Protein 1QWZ (pdb70)

B-factor: mean 20.34, std 10.84, range [6.03, 60.24]

Structure (mmCIF, N/CA/C/O backbone):
data_1QWZ
#
_entry.id   1QWZ
#
_cell.length_a   73.482
_cell.length_b   61.566
_cell.length_c   45.727
_cell.angle_alpha   90.00
_cell.angle_beta   91.58
_cell.angle_gamma   90.00
#
_symmetry.space_group_name_H-M   'C 1 2 1'
#
loop_
_entity.id
_entity.type
_entity.pdbx_description
1 polymer 'NPQTN specific sortase B'
2 non-polymer 'NICKEL (II) ION'
3 non-polymer 'SULFATE ION'
4 non-polymer '2-(TRIMETHYLAMMONIUM)ETHYL THIOL'
5 water water
#
loop_
_atom_site.group_PDB
_atom_site.id
_atom_site.type_symbol
_atom_site.label_atom_id
_atom_site.label_alt_id
_atom_site.label_comp_id
_atom_site.label_asym_id
_atom_site.label_entity_id
_atom_site.label_seq_id
_atom_site.pdbx_PDB_ins_code
_atom_site.Cartn_x
_atom_site.Cartn_y
_atom_site.Cartn_z
_atom_site.occupancy
_atom_site.B_iso_or_equiv
_atom_site.auth_seq_id
_atom_site.auth_comp_id
_atom_site.auth_asym_id
_atom_site.auth_atom_id
_atom_site.pdbx_PDB_model_num
ATOM 1 N N . GLY A 1 1 ? 31.972 17.235 28.925 1.00 32.97 10 GLY A N 1
ATOM 2 C CA . GLY A 1 1 ? 30.635 17.805 28.598 1.00 30.36 10 GLY A CA 1
ATOM 3 C C . GLY A 1 1 ? 29.493 17.008 29.200 1.00 29.11 10 GLY A C 1
ATOM 4 O O . GLY A 1 1 ? 29.314 16.993 30.417 1.00 30.17 10 GLY A O 1
ATOM 5 N N . HIS A 1 2 ? 28.724 16.338 28.347 1.00 27.01 11 HIS A N 1
ATOM 6 C CA . HIS A 1 2 ? 27.584 15.541 28.790 1.00 25.04 11 HIS A CA 1
ATOM 7 C C . HIS A 1 2 ? 27.666 14.137 28.183 1.00 24.95 11 HIS A C 1
ATOM 8 O O . HIS A 1 2 ? 27.048 13.857 27.156 1.00 25.25 11 HIS A O 1
ATOM 15 N N . HIS A 1 3 ? 28.423 13.256 28.830 1.00 24.84 12 HIS A N 1
ATOM 16 C CA . HIS A 1 3 ? 28.603 11.897 28.329 1.00 24.58 12 HIS A CA 1
ATOM 17 C C . HIS A 1 3 ? 28.031 10.830 29.254 1.00 23.02 12 HIS A C 1
ATOM 18 O O . HIS A 1 3 ? 28.272 10.838 30.461 1.00 22.73 12 HIS A O 1
ATOM 25 N N . HIS A 1 4 ? 27.288 9.896 28.670 1.00 20.69 13 HIS A N 1
ATOM 26 C CA . HIS A 1 4 ? 26.667 8.821 29.428 1.00 20.30 13 HIS A CA 1
ATOM 27 C C . HIS A 1 4 ? 27.608 7.635 29.576 1.00 19.61 13 HIS A C 1
ATOM 28 O O . HIS A 1 4 ? 27.448 6.816 30.480 1.00 20.80 13 HIS A O 1
ATOM 35 N N . HIS A 1 5 ? 28.591 7.545 28.687 1.00 18.75 14 HIS A N 1
ATOM 36 C CA . HIS A 1 5 ? 29.530 6.431 28.720 1.00 19.53 14 HIS A CA 1
ATOM 37 C C . HIS A 1 5 ? 30.982 6.886 28.673 1.00 18.42 14 HIS A C 1
ATOM 38 O O . HIS A 1 5 ? 31.276 8.030 28.339 1.00 18.03 14 HIS A O 1
ATOM 45 N N . HIS A 1 6 ? 31.886 5.974 29.014 1.00 19.64 15 HIS A N 1
ATOM 46 C CA . HIS A 1 6 ? 33.317 6.267 29.010 1.00 19.46 15 HIS A CA 1
ATOM 47 C C . HIS A 1 6 ? 33.728 6.706 27.603 1.00 18.80 15 HIS A C 1
ATOM 48 O O . HIS A 1 6 ? 34.370 7.741 27.425 1.00 19.42 15 HIS A O 1
ATOM 55 N N . HIS A 1 7 ? 33.338 5.912 26.610 1.00 18.34 16 HIS A N 1
ATOM 56 C CA . HIS A 1 7 ? 33.644 6.189 25.208 1.00 18.26 16 HIS A CA 1
ATOM 57 C C . HIS A 1 7 ? 32.338 6.417 24.457 1.00 17.22 16 HIS A C 1
ATOM 58 O O . HIS A 1 7 ? 31.282 5.972 24.902 1.00 17.67 16 HIS A O 1
ATOM 65 N N . HIS A 1 8 ? 32.394 7.105 23.320 1.00 16.33 17 HIS A N 1
ATOM 66 C CA . HIS A 1 8 ? 31.168 7.322 22.561 1.00 15.12 17 HIS A CA 1
ATOM 67 C C . HIS A 1 8 ? 30.808 6.034 21.829 1.00 15.79 17 HIS A C 1
ATOM 68 O O . HIS A 1 8 ? 31.683 5.336 21.312 1.00 15.56 17 HIS A O 1
ATOM 75 N N . HIS A 1 9 ? 29.520 5.704 21.808 1.00 14.54 18 HIS A N 1
ATOM 76 C CA . HIS A 1 9 ? 29.079 4.481 21.149 1.00 14.17 18 HIS A CA 1
ATOM 77 C C . HIS A 1 9 ? 28.171 4.761 19.961 1.00 12.89 18 HIS A C 1
ATOM 78 O O . HIS A 1 9 ? 27.097 5.337 20.120 1.00 12.61 18 HIS A O 1
ATOM 85 N N . HIS A 1 10 ? 28.603 4.356 18.771 1.00 13.27 19 HIS A N 1
ATOM 86 C CA . HIS A 1 10 ? 27.784 4.540 17.575 1.00 12.78 19 HIS A CA 1
ATOM 87 C C . HIS A 1 10 ? 26.638 3.536 17.621 1.00 14.04 19 HIS A C 1
ATOM 88 O O . HIS A 1 10 ? 26.818 2.417 18.102 1.00 13.06 19 HIS A O 1
ATOM 95 N N . HIS A 1 11 ? 25.467 3.940 17.130 1.00 15.03 20 HIS A N 1
ATOM 96 C CA . HIS A 1 11 ? 24.283 3.079 17.131 1.00 17.26 20 HIS A CA 1
ATOM 97 C C . HIS A 1 11 ? 23.940 2.462 15.783 1.00 19.69 20 HIS A C 1
ATOM 98 O O . HIS A 1 11 ? 23.247 1.444 15.723 1.00 20.36 20 HIS A O 1
ATOM 105 N N . SER A 1 12 ? 24.405 3.081 14.704 1.00 20.13 21 SER A N 1
ATOM 106 C CA . SER A 1 12 ? 24.131 2.572 13.363 1.00 21.94 21 SER A CA 1
ATOM 107 C C . SER A 1 12 ? 25.225 1.600 12.934 1.00 21.68 21 SER A C 1
ATOM 108 O O . SER A 1 12 ? 26.408 1.927 12.989 1.00 20.13 21 SER A O 1
ATOM 111 N N . SER A 1 13 ? 24.825 0.406 12.501 1.00 22.18 22 SER A N 1
ATOM 112 C CA . SER A 1 13 ? 25.785 -0.611 12.080 1.00 22.14 22 SER A CA 1
ATOM 113 C C . SER A 1 13 ? 26.813 -0.050 11.108 1.00 21.75 22 SER A C 1
ATOM 114 O O . SER A 1 13 ? 27.987 -0.418 11.154 1.00 22.35 22 SER A O 1
ATOM 117 N N . GLY A 1 14 ? 26.369 0.848 10.235 1.00 20.58 23 GLY A N 1
ATOM 118 C CA . GLY A 1 14 ? 27.270 1.431 9.257 1.00 20.86 23 GLY A CA 1
ATOM 119 C C . GLY A 1 14 ? 28.400 2.253 9.848 1.00 21.48 23 GLY A C 1
ATOM 120 O O . GLY A 1 14 ? 29.418 2.485 9.193 1.00 19.87 23 GLY A O 1
ATOM 121 N N . HIS A 1 15 ? 28.236 2.689 11.092 1.00 20.64 24 HIS A N 1
ATOM 122 C CA . HIS A 1 15 ? 29.257 3.504 11.727 1.00 21.41 24 HIS A CA 1
ATOM 123 C C . HIS A 1 15 ? 29.926 2.834 12.912 1.00 22.24 24 HIS A C 1
ATOM 124 O O . HIS A 1 15 ? 30.809 3.410 13.542 1.00 23.24 24 HIS A O 1
ATOM 131 N N . ILE A 1 16 ? 29.503 1.611 13.211 1.00 24.85 25 ILE A N 1
ATOM 132 C CA . ILE A 1 16 ? 30.105 0.855 14.298 1.00 27.38 25 ILE A CA 1
ATOM 133 C C . ILE A 1 16 ? 31.363 0.210 13.725 1.00 31.56 25 ILE A C 1
ATOM 134 O O . ILE A 1 16 ? 31.300 -0.505 12.724 1.00 32.32 25 ILE A O 1
ATOM 139 N N . SER A 1 17 ? 32.504 0.477 14.352 1.00 34.28 26 SER A N 1
ATOM 140 C CA . SER A 1 17 ? 33.771 -0.074 13.892 1.00 37.79 26 SER A CA 1
ATOM 141 C C . SER A 1 17 ? 34.487 -0.837 14.999 1.00 39.32 26 SER A C 1
ATOM 142 O O . SER A 1 17 ? 34.076 -0.802 16.159 1.00 39.33 26 SER A O 1
ATOM 145 N N . GLY A 1 18 ? 35.560 -1.530 14.631 1.00 41.38 27 GLY A N 1
ATOM 146 C CA . GLY A 1 18 ? 36.322 -2.289 15.605 1.00 43.29 27 GLY A CA 1
ATOM 147 C C . GLY A 1 18 ? 35.883 -3.736 15.710 1.00 44.32 27 GLY A C 1
ATOM 148 O O . GLY A 1 18 ? 35.161 -4.241 14.850 1.00 44.26 27 GLY A O 1
ATOM 149 N N . ASP A 1 19 ? 36.326 -4.405 16.769 1.00 45.48 28 ASP A N 1
ATOM 150 C CA . ASP A 1 19 ? 35.981 -5.801 16.994 1.00 46.47 28 ASP A CA 1
ATOM 151 C C . ASP A 1 19 ? 34.603 -5.916 17.634 1.00 45.99 28 ASP A C 1
ATOM 152 O O . ASP A 1 19 ? 34.043 -4.925 18.103 1.00 46.31 28 ASP A O 1
ATOM 157 N N . ALA A 1 20 ? 34.066 -7.131 17.648 1.00 45.49 29 ALA A N 1
ATOM 158 C CA . ALA A 1 20 ? 32.757 -7.398 18.230 1.00 44.51 29 ALA A CA 1
ATOM 159 C C . ALA A 1 20 ? 31.703 -6.428 17.717 1.00 44.22 29 ALA A C 1
ATOM 160 O O . ALA A 1 20 ? 31.126 -5.660 18.487 1.00 43.33 29 ALA A O 1
ATOM 162 N N . MET A 1 21 ? 31.455 -6.464 16.411 1.00 43.82 30 MET A N 1
ATOM 163 C CA . MET A 1 21 ? 30.461 -5.591 15.801 1.00 43.59 30 MET A CA 1
ATOM 164 C C . MET A 1 21 ? 29.079 -5.936 16.350 1.00 41.36 30 MET A C 1
ATOM 165 O O . MET A 1 21 ? 28.320 -5.052 16.748 1.00 39.58 30 MET A O 1
ATOM 170 N N . GLU A 1 22 ? 28.765 -7.228 16.373 1.00 38.60 31 GLU A N 1
ATOM 171 C CA . GLU A 1 22 ? 27.475 -7.699 16.868 1.00 37.00 31 GLU A CA 1
ATOM 172 C C . GLU A 1 22 ? 27.198 -7.287 18.306 1.00 33.80 31 GLU A C 1
ATOM 173 O O . GLU A 1 22 ? 26.120 -6.778 18.614 1.00 32.31 31 GLU A O 1
ATOM 179 N N . ASP A 1 23 ? 28.164 -7.520 19.188 1.00 31.24 32 ASP A N 1
ATOM 180 C CA . ASP A 1 23 ? 27.998 -7.158 20.588 1.00 29.72 32 ASP A CA 1
ATOM 181 C C . ASP A 1 23 ? 27.726 -5.670 20.711 1.00 26.90 32 ASP A C 1
ATOM 182 O O . ASP A 1 23 ? 26.885 -5.251 21.504 1.00 25.84 32 ASP A O 1
ATOM 187 N N . LYS A 1 24 ? 28.436 -4.874 19.918 1.00 23.66 33 LYS A N 1
ATOM 188 C CA . LYS A 1 24 ? 28.251 -3.429 19.941 1.00 21.53 33 LYS A CA 1
ATOM 189 C C . LYS A 1 24 ? 26.873 -3.043 19.414 1.00 19.20 33 LYS A C 1
ATOM 190 O O . LYS A 1 24 ? 26.274 -2.078 19.887 1.00 17.19 33 LYS A O 1
ATOM 196 N N . GLN A 1 25 ? 26.367 -3.792 18.438 1.00 17.47 34 GLN A N 1
ATOM 197 C CA . GLN A 1 25 ? 25.041 -3.506 17.897 1.00 17.07 34 GLN A CA 1
ATOM 198 C C . GLN A 1 25 ? 23.986 -3.841 18.949 1.00 16.24 34 GLN A C 1
ATOM 199 O O . GLN A 1 25 ? 23.015 -3.102 19.133 1.00 16.50 34 GLN A O 1
ATOM 205 N N . GLU A 1 26 ? 24.180 -4.962 19.637 1.00 13.29 35 GLU A N 1
ATOM 206 C CA . GLU A 1 26 ? 23.257 -5.377 20.685 1.00 12.19 35 GLU A CA 1
ATOM 207 C C . GLU A 1 26 ? 23.261 -4.308 21.767 1.00 11.94 35 GLU A C 1
ATOM 208 O O . GLU A 1 26 ? 22.212 -3.913 22.270 1.00 13.16 35 GLU A O 1
ATOM 214 N N . ARG A 1 27 ? 24.452 -3.844 22.123 1.00 12.94 36 ARG A N 1
ATOM 215 C CA . ARG A 1 27 ? 24.579 -2.815 23.144 1.00 13.86 36 ARG A CA 1
ATOM 216 C C . ARG A 1 27 ? 23.871 -1.544 22.689 1.00 13.86 36 ARG A C 1
ATOM 217 O O . ARG A 1 27 ? 23.180 -0.894 23.474 1.00 12.96 36 ARG A O 1
ATOM 225 N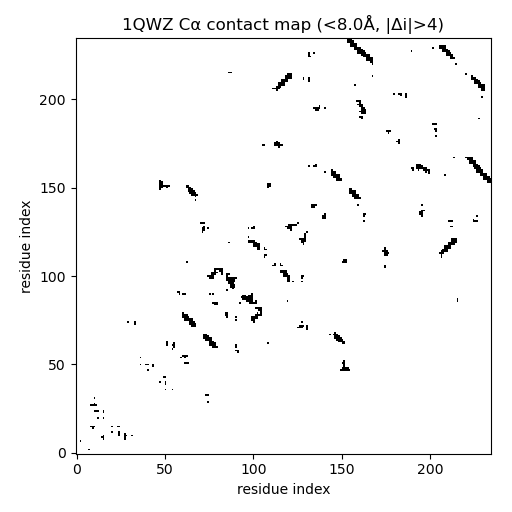 N . ALA A 1 28 ? 24.047 -1.197 21.416 1.00 12.98 37 ALA A N 1
ATOM 226 C CA . ALA A 1 28 ? 23.419 -0.001 20.860 1.00 13.29 37 ALA A CA 1
ATOM 227 C C . ALA A 1 28 ? 21.902 -0.076 20.994 1.00 13.23 37 ALA A C 1
ATOM 228 O O . ALA A 1 28 ? 21.264 0.895 21.387 1.00 13.48 37 ALA A O 1
ATOM 230 N N . ASN A 1 29 ? 21.325 -1.233 20.675 1.00 11.74 38 ASN A N 1
ATOM 231 C CA . ASN A 1 29 ? 19.879 -1.385 20.772 1.00 12.96 38 ASN A CA 1
ATOM 232 C C . ASN A 1 29 ? 19.372 -1.167 22.193 1.00 11.75 38 ASN A C 1
ATOM 233 O O . ASN A 1 29 ? 18.302 -0.590 22.388 1.00 9.08 38 ASN A O 1
ATOM 238 N N . TYR A 1 30 ? 20.134 -1.614 23.189 1.00 10.35 39 TYR A N 1
ATOM 239 C CA . TYR A 1 30 ? 19.723 -1.409 24.575 1.00 10.70 39 TYR A CA 1
ATOM 240 C C . TYR A 1 30 ? 19.863 0.061 24.947 1.00 10.57 39 TYR A C 1
ATOM 241 O O . TYR A 1 30 ? 19.015 0.611 25.651 1.00 10.37 39 TYR A O 1
ATOM 250 N N . GLU A 1 31 ? 20.920 0.706 24.462 1.00 10.68 40 GLU A N 1
ATOM 251 C CA . GLU A 1 31 ? 21.115 2.124 24.756 1.00 12.60 40 GLU A CA 1
ATOM 252 C C . GLU A 1 31 ? 19.965 2.932 24.163 1.00 14.12 40 GLU A C 1
ATOM 253 O O . GLU A 1 31 ? 19.458 3.861 24.798 1.00 14.42 40 GLU A O 1
ATOM 259 N N . LYS A 1 32 ? 19.545 2.569 22.951 1.00 13.82 41 LYS A N 1
ATOM 260 C CA . LYS A 1 32 ? 18.435 3.252 22.284 1.00 14.21 41 LYS A CA 1
ATOM 261 C C . LYS A 1 32 ? 17.143 3.081 23.078 1.00 14.07 41 LYS A C 1
ATOM 262 O O . LYS A 1 32 ? 16.398 4.042 23.288 1.00 13.36 41 LYS A O 1
ATOM 268 N N . LEU A 1 33 ? 16.881 1.852 23.519 1.00 12.96 42 LEU A N 1
ATOM 269 C CA . LEU A 1 33 ? 15.676 1.569 24.286 1.00 12.24 42 LEU A CA 1
ATOM 270 C C . LEU A 1 33 ? 15.718 2.257 25.654 1.00 13.14 42 LEU A C 1
ATOM 271 O O . LEU A 1 33 ? 14.703 2.771 26.123 1.00 13.34 42 LEU A O 1
ATOM 276 N N . GLN A 1 34 ? 16.885 2.265 26.293 1.00 13.25 43 GLN A N 1
ATOM 277 C CA . GLN A 1 34 ? 17.023 2.905 27.601 1.00 14.52 43 GLN A CA 1
ATOM 278 C C . GLN A 1 34 ? 16.680 4.387 27.474 1.00 14.69 43 GLN A C 1
ATOM 279 O O . GLN A 1 34 ? 16.073 4.975 28.368 1.00 14.69 43 GLN A O 1
ATOM 285 N N . GLN A 1 35 ? 17.078 4.980 26.353 1.00 16.82 44 GLN A N 1
ATOM 286 C CA . GLN A 1 35 ? 16.813 6.391 26.081 1.00 18.63 44 GLN A CA 1
ATOM 287 C C . GLN A 1 35 ? 15.317 6.629 25.914 1.00 18.03 44 GLN A C 1
ATOM 288 O O . GLN A 1 35 ? 14.760 7.571 26.481 1.00 19.74 44 GLN A O 1
ATOM 294 N N . LYS A 1 36 ? 14.673 5.776 25.124 1.00 16.69 45 LYS A N 1
ATOM 295 C CA . LYS A 1 36 ? 13.241 5.879 24.891 1.00 16.28 45 LYS A CA 1
ATOM 296 C C . LYS A 1 36 ? 12.493 5.793 26.219 1.00 15.11 45 LYS A C 1
ATOM 297 O O . LYS A 1 36 ? 11.601 6.595 26.491 1.00 15.62 45 LYS A O 1
ATOM 303 N N . PHE A 1 37 ? 12.876 4.827 27.050 1.00 13.80 46 PHE A N 1
ATOM 304 C CA . PHE A 1 37 ? 12.231 4.632 28.343 1.00 12.84 46 PHE A CA 1
ATOM 305 C C . PHE A 1 37 ? 12.493 5.794 29.298 1.00 14.78 46 PHE A C 1
ATOM 306 O O . PHE A 1 37 ? 11.590 6.238 30.003 1.00 14.21 46 PHE A O 1
ATOM 314 N N . GLN A 1 38 ? 13.728 6.284 29.325 1.00 14.17 47 GLN A N 1
ATOM 315 C CA . GLN A 1 38 ? 14.060 7.397 30.205 1.00 17.09 47 GLN A CA 1
ATOM 316 C C . GLN A 1 38 ? 13.223 8.626 29.858 1.00 17.73 47 GLN A C 1
ATOM 317 O O . GLN A 1 38 ? 12.738 9.317 30.753 1.00 17.36 47 GLN A O 1
ATOM 323 N N . MET A 1 39 ? 13.056 8.900 28.565 1.00 17.78 48 MET A N 1
ATOM 324 C CA . MET A 1 39 ? 12.250 10.043 28.143 1.00 19.27 48 MET A CA 1
ATOM 325 C C . MET A 1 39 ? 10.792 9.820 28.533 1.00 18.85 48 MET A C 1
ATOM 326 O O . MET A 1 39 ? 10.109 10.749 28.960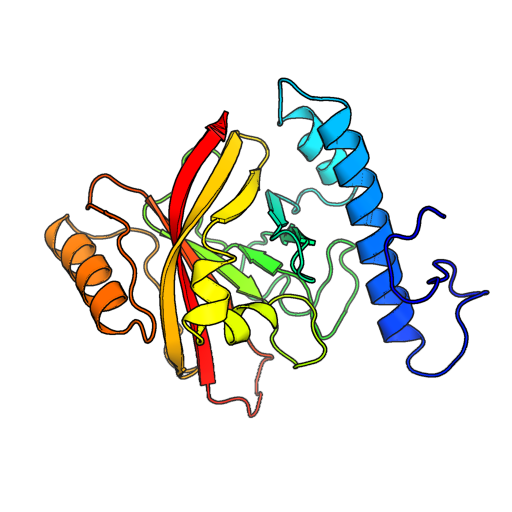 1.00 18.13 48 MET A O 1
ATOM 331 N N . LEU A 1 40 ? 10.314 8.586 28.383 1.00 16.81 49 LEU A N 1
ATOM 332 C CA . LEU A 1 40 ? 8.936 8.262 28.740 1.00 18.41 49 LEU A CA 1
ATOM 333 C C . LEU A 1 40 ? 8.711 8.517 30.232 1.00 19.14 49 LEU A C 1
ATOM 334 O O . LEU A 1 40 ? 7.706 9.108 30.625 1.00 19.44 49 LEU A O 1
ATOM 339 N N . MET A 1 41 ? 9.657 8.080 31.058 1.00 20.36 50 MET A N 1
ATOM 340 C CA . MET A 1 41 ? 9.553 8.265 32.504 1.00 23.55 50 MET A CA 1
ATOM 341 C C . MET A 1 41 ? 9.540 9.732 32.918 1.00 24.60 50 MET A C 1
ATOM 342 O O . MET A 1 41 ? 8.737 10.143 33.755 1.00 24.03 50 MET A O 1
ATOM 347 N N . SER A 1 42 ? 10.443 10.517 32.342 1.00 26.96 51 SER A N 1
ATOM 348 C CA . SER A 1 42 ? 10.530 11.933 32.680 1.00 30.00 51 SER A CA 1
ATOM 349 C C . SER A 1 42 ? 9.280 12.680 32.229 1.00 31.85 51 SER A C 1
ATOM 350 O O . SER A 1 42 ? 8.927 13.716 32.792 1.00 32.22 51 SER A O 1
ATOM 353 N N . LYS A 1 43 ? 8.612 12.136 31.217 1.00 33.61 52 LYS A N 1
ATOM 354 C CA . LYS A 1 43 ? 7.403 12.734 30.661 1.00 36.73 52 LYS A CA 1
ATOM 355 C C . LYS A 1 43 ? 6.157 12.441 31.498 1.00 38.25 52 LYS A C 1
ATOM 356 O O . LYS A 1 43 ? 5.374 13.344 31.799 1.00 37.62 52 LYS A O 1
ATOM 362 N N . HIS A 1 44 ? 5.974 11.176 31.862 1.00 40.16 53 HIS A N 1
ATOM 363 C CA . HIS A 1 44 ? 4.822 10.762 32.658 1.00 43.02 53 HIS A CA 1
ATOM 364 C C . HIS A 1 44 ? 5.205 10.671 34.129 1.00 44.43 53 HIS A C 1
ATOM 365 O O . HIS A 1 44 ? 5.151 9.601 34.733 1.00 44.79 53 HIS A O 1
ATOM 372 N N . GLN A 1 45 ? 5.577 11.813 34.694 1.00 47.00 54 GLN A N 1
ATOM 373 C CA . GLN A 1 45 ? 6.006 11.920 36.086 1.00 48.87 54 GLN A CA 1
ATOM 374 C C . GLN A 1 45 ? 4.989 11.478 37.137 1.00 48.63 54 GLN A C 1
ATOM 375 O O . GLN A 1 45 ? 5.362 11.178 38.271 1.00 49.49 54 GLN A O 1
ATOM 381 N N . ALA A 1 46 ? 3.712 11.440 36.773 1.00 47.90 55 ALA A N 1
ATOM 382 C CA . ALA A 1 46 ? 2.676 11.055 37.727 1.00 46.26 55 ALA A CA 1
ATOM 383 C C . ALA A 1 46 ? 2.104 9.659 37.509 1.00 44.84 55 ALA A C 1
ATOM 384 O O . ALA A 1 46 ? 1.355 9.157 38.346 1.00 44.58 55 ALA A O 1
ATOM 386 N N . HIS A 1 47 ? 2.454 9.029 36.394 1.00 42.44 56 HIS A N 1
ATOM 387 C CA . HIS A 1 47 ? 1.940 7.699 36.095 1.00 40.33 56 HIS A CA 1
ATOM 388 C C . HIS A 1 47 ? 3.024 6.730 35.647 1.00 37.29 56 HIS A C 1
ATOM 389 O O . HIS A 1 47 ? 4.215 7.043 35.698 1.00 36.84 56 HIS A O 1
ATOM 396 N N . VAL A 1 48 ? 2.597 5.549 35.210 1.00 32.39 57 VAL A N 1
ATOM 397 C CA . VAL A 1 48 ? 3.519 4.525 34.737 1.00 27.60 57 VAL A CA 1
ATOM 398 C C . VAL A 1 48 ? 2.891 3.687 33.624 1.00 25.95 57 VAL A C 1
ATOM 399 O O . VAL A 1 48 ? 3.600 3.052 32.841 1.00 25.13 57 VAL A O 1
ATOM 403 N N . ARG A 1 49 ? 1.562 3.692 33.548 1.00 22.08 58 ARG A N 1
ATOM 404 C CA . ARG A 1 49 ? 0.865 2.921 32.525 1.00 20.63 58 ARG A CA 1
ATOM 405 C C . ARG A 1 49 ? 1.239 3.356 31.109 1.00 19.26 58 ARG A C 1
ATOM 406 O O . ARG A 1 49 ? 1.569 2.521 30.268 1.00 18.07 58 ARG A O 1
ATOM 414 N N . PRO A 1 50 ? 1.192 4.672 30.827 1.00 18.77 59 PRO A N 1
ATOM 415 C CA . PRO A 1 50 ? 1.532 5.193 29.499 1.00 18.60 59 PRO A CA 1
ATOM 416 C C . PRO A 1 50 ? 2.933 4.787 29.044 1.00 17.37 59 PRO A C 1
ATOM 417 O O . PRO A 1 50 ? 3.159 4.516 27.865 1.00 16.48 59 PRO A O 1
ATOM 421 N N . GLN A 1 51 ? 3.872 4.758 29.984 1.00 15.15 60 GLN A N 1
ATOM 422 C CA . GLN A 1 51 ? 5.247 4.391 29.668 1.00 15.71 60 GLN A CA 1
ATOM 423 C C . GLN A 1 51 ? 5.314 2.985 29.094 1.00 13.30 60 GLN A C 1
ATOM 424 O O . GLN A 1 51 ? 6.020 2.737 28.120 1.00 13.61 60 GLN A O 1
ATOM 430 N N . PHE A 1 52 ? 4.576 2.061 29.698 1.00 13.32 61 PHE A N 1
ATOM 431 C CA . PHE A 1 52 ? 4.596 0.694 29.213 1.00 12.41 61 PHE A CA 1
ATOM 432 C C . PHE A 1 52 ? 3.686 0.439 28.027 1.00 13.71 61 PHE A C 1
ATOM 433 O O . PHE A 1 52 ? 3.944 -0.457 27.232 1.00 14.52 61 PHE A O 1
ATOM 441 N N . GLU A 1 53 ? 2.635 1.237 27.883 1.00 15.37 62 GLU A N 1
ATOM 442 C CA . GLU A 1 53 ? 1.764 1.064 26.734 1.00 15.51 62 GLU A CA 1
ATOM 443 C C . GLU A 1 53 ? 2.604 1.427 25.514 1.00 15.28 62 GLU A C 1
ATOM 444 O O . GLU A 1 53 ? 2.449 0.838 24.444 1.00 13.72 62 GLU A O 1
ATOM 450 N N . SER A 1 54 ? 3.512 2.385 25.695 1.00 13.88 63 SER A N 1
ATOM 451 C CA . SER A 1 54 ? 4.400 2.816 24.618 1.00 15.44 63 SER A CA 1
ATOM 452 C C . SER A 1 54 ? 5.402 1.717 24.283 1.00 13.65 63 SER A C 1
ATOM 453 O O . SER A 1 54 ? 5.667 1.443 23.111 1.00 13.59 63 SER A O 1
ATOM 456 N N . LEU A 1 55 ? 5.963 1.088 25.312 1.00 13.29 64 LEU A N 1
ATOM 457 C CA . LEU A 1 55 ? 6.927 0.018 25.084 1.00 12.58 64 LEU A CA 1
ATOM 458 C C . LEU A 1 55 ? 6.251 -1.191 24.441 1.00 11.86 64 LEU A C 1
ATOM 459 O O . LEU A 1 55 ? 6.857 -1.879 23.622 1.00 10.17 64 LEU A O 1
ATOM 464 N N . GLU A 1 56 ? 4.992 -1.440 24.796 1.00 10.83 65 GLU A N 1
ATOM 465 C CA . GLU A 1 56 ? 4.270 -2.584 24.243 1.00 14.27 65 GLU A CA 1
ATOM 466 C C . GLU A 1 56 ? 4.111 -2.489 22.728 1.00 15.04 65 GLU A C 1
ATOM 467 O O . GLU A 1 56 ? 3.888 -3.498 22.059 1.00 16.59 65 GLU A O 1
ATOM 473 N N . LYS A 1 57 ? 4.237 -1.281 22.185 1.00 17.04 66 LYS A N 1
ATOM 474 C CA . LYS A 1 57 ? 4.138 -1.095 20.740 1.00 17.62 66 LYS A CA 1
ATOM 475 C C . LYS A 1 57 ? 5.327 -1.775 20.073 1.00 17.37 66 LYS A C 1
ATOM 476 O O . LYS A 1 57 ? 5.240 -2.231 18.931 1.00 16.97 66 LYS A O 1
ATOM 482 N N . ILE A 1 58 ? 6.444 -1.840 20.794 1.00 15.82 67 ILE A N 1
ATOM 483 C CA . ILE A 1 58 ? 7.642 -2.483 20.275 1.00 14.77 67 ILE A CA 1
ATOM 484 C C . ILE A 1 58 ? 7.459 -3.992 20.378 1.00 15.20 67 ILE A C 1
ATOM 485 O O . ILE A 1 58 ? 7.698 -4.721 19.420 1.00 15.79 67 ILE A O 1
ATOM 490 N N . ASN A 1 59 ? 7.026 -4.442 21.552 1.00 13.23 68 ASN A N 1
ATOM 491 C CA . ASN A 1 59 ? 6.798 -5.859 21.828 1.00 13.23 68 ASN A CA 1
ATOM 492 C C . ASN A 1 59 ? 5.839 -5.962 23.021 1.00 12.59 68 ASN A C 1
ATOM 493 O O . ASN A 1 59 ? 6.144 -5.491 24.115 1.00 11.37 68 ASN A O 1
ATOM 498 N N . LYS A 1 60 ? 4.678 -6.574 22.807 1.00 11.36 69 LYS A N 1
ATOM 499 C CA . LYS A 1 60 ? 3.694 -6.709 23.875 1.00 13.28 69 LYS A CA 1
ATOM 500 C C . LYS A 1 60 ? 4.212 -7.521 25.060 1.00 11.79 69 LYS A C 1
ATOM 501 O O . LYS A 1 60 ? 3.660 -7.447 26.162 1.00 11.48 69 LYS A O 1
ATOM 507 N N . ASP A 1 61 ? 5.275 -8.285 24.830 1.00 12.29 70 ASP A N 1
ATOM 508 C CA . ASP A 1 61 ? 5.865 -9.113 25.872 1.00 11.12 70 ASP A CA 1
ATOM 509 C C . ASP A 1 61 ? 6.744 -8.332 26.850 1.00 11.35 70 ASP A C 1
ATOM 510 O O . ASP A 1 61 ? 7.255 -8.904 27.808 1.00 9.55 70 ASP A O 1
ATOM 515 N N . ILE A 1 62 ? 6.930 -7.035 26.608 1.00 10.26 71 ILE A N 1
ATOM 516 C CA . ILE A 1 62 ? 7.716 -6.214 27.523 1.00 10.91 71 ILE A CA 1
ATOM 517 C C . ILE A 1 62 ? 6.758 -5.896 28.658 1.00 11.74 71 ILE A C 1
ATOM 518 O O . ILE A 1 62 ? 5.824 -5.103 28.496 1.00 12.84 71 ILE A O 1
ATOM 523 N N . VAL A 1 63 ? 6.995 -6.513 29.807 1.00 10.23 72 VAL A N 1
ATOM 524 C CA . VAL A 1 63 ? 6.116 -6.349 30.957 1.00 10.66 72 VAL A CA 1
ATOM 525 C C . VAL A 1 63 ? 6.674 -5.521 32.105 1.00 10.49 72 VAL A C 1
ATOM 526 O O . VAL A 1 63 ? 5.974 -5.263 33.085 1.00 10.42 72 VAL A O 1
ATOM 530 N N . GLY A 1 64 ? 7.931 -5.111 31.989 1.00 9.18 73 GLY A N 1
ATOM 531 C CA . GLY A 1 64 ? 8.524 -4.319 33.046 1.00 9.54 73 GLY A CA 1
ATOM 532 C C . GLY A 1 64 ? 9.885 -3.776 32.682 1.00 9.71 73 GLY A C 1
ATOM 533 O O . GLY A 1 64 ? 10.348 -3.933 31.553 1.00 9.16 73 GLY A O 1
ATOM 534 N N . TRP A 1 65 ? 10.518 -3.123 33.647 1.00 8.68 74 TRP A N 1
ATOM 535 C CA . TRP A 1 65 ? 11.846 -2.564 33.457 1.00 9.06 74 TRP A CA 1
ATOM 536 C C . TRP A 1 65 ? 12.595 -2.673 34.771 1.00 8.73 74 TRP A C 1
ATOM 537 O O . TRP A 1 65 ? 12.029 -2.416 35.834 1.00 8.72 74 TRP A O 1
ATOM 548 N N . ILE A 1 66 ? 13.865 -3.052 34.706 1.00 8.41 75 ILE A N 1
ATOM 549 C CA . ILE A 1 66 ? 14.661 -3.176 35.921 1.00 8.83 75 ILE A CA 1
ATOM 550 C C . ILE A 1 66 ? 15.920 -2.330 35.761 1.00 9.21 75 ILE A C 1
ATOM 551 O O . ILE A 1 66 ? 16.570 -2.352 34.716 1.00 9.70 75 ILE A O 1
ATOM 556 N N . LYS A 1 67 ? 16.254 -1.571 36.799 1.00 8.85 76 LYS A N 1
ATOM 557 C CA . LYS A 1 67 ? 17.403 -0.682 36.732 1.00 11.59 76 LYS A CA 1
ATOM 558 C C . LYS A 1 67 ? 18.085 -0.443 38.070 1.00 11.62 76 LYS A C 1
ATOM 559 O O . LYS A 1 67 ? 17.432 -0.198 39.078 1.00 11.29 76 LYS A O 1
ATOM 565 N N . LEU A 1 68 ? 19.410 -0.519 38.062 1.00 11.68 77 LEU A N 1
ATOM 566 C CA . LEU A 1 68 ? 20.204 -0.270 39.253 1.00 12.37 77 LEU A CA 1
ATOM 567 C C . LEU A 1 68 ? 21.192 0.825 38.870 1.00 11.05 77 LEU A C 1
ATOM 568 O O . LEU A 1 68 ? 22.049 0.630 38.011 1.00 12.40 77 LEU A O 1
ATOM 573 N N . SER A 1 69 ? 21.052 1.985 39.498 1.00 13.08 78 SER A N 1
ATOM 574 C CA . SER A 1 69 ? 21.920 3.119 39.203 1.00 13.07 78 SER A CA 1
ATOM 575 C C . SER A 1 69 ? 23.385 2.791 39.435 1.00 14.66 78 SER A C 1
ATOM 576 O O . SER A 1 69 ? 23.726 2.068 40.369 1.00 13.60 78 SER A O 1
ATOM 579 N N . GLY A 1 70 ? 24.244 3.322 38.570 1.00 13.91 79 GLY A N 1
ATOM 580 C CA . GLY A 1 70 ? 25.671 3.094 38.701 1.00 15.37 79 GLY A CA 1
ATOM 581 C C . GLY A 1 70 ? 26.157 1.735 38.235 1.00 14.31 79 GLY A C 1
ATOM 582 O O . GLY A 1 70 ? 27.294 1.359 38.523 1.00 14.65 79 GLY A O 1
ATOM 583 N N . THR A 1 71 ? 25.303 0.998 37.523 1.00 13.44 80 THR A N 1
ATOM 584 C CA . THR A 1 71 ? 25.655 -0.331 37.011 1.00 11.76 80 THR A CA 1
ATOM 585 C C . THR A 1 71 ? 25.066 -0.516 35.616 1.00 10.77 80 THR A C 1
ATOM 586 O O . THR A 1 71 ? 24.329 0.339 35.134 1.00 12.49 80 THR A O 1
ATOM 590 N N . SER A 1 72 ? 25.377 -1.643 34.979 1.00 9.32 81 SER A N 1
ATOM 591 C CA . SER A 1 72 ? 24.875 -1.923 33.634 1.00 11.56 81 SER A CA 1
ATOM 592 C C . SER A 1 72 ? 23.445 -2.471 33.631 1.00 10.74 81 SER A C 1
ATOM 593 O O . SER A 1 72 ? 22.848 -2.652 32.570 1.00 11.10 81 SER A O 1
ATOM 596 N N . LEU A 1 73 ? 22.902 -2.748 34.810 1.00 12.56 82 LEU A N 1
ATOM 597 C CA . LEU A 1 73 ? 21.542 -3.273 34.911 1.00 10.27 82 LEU A CA 1
ATOM 598 C C . LEU A 1 73 ? 20.541 -2.159 34.603 1.00 10.58 82 LEU A C 1
ATOM 599 O O . LEU A 1 73 ? 20.221 -1.346 35.465 1.00 9.92 82 LEU A O 1
ATOM 604 N N . ASN A 1 74 ? 20.050 -2.132 33.369 1.00 11.30 83 ASN A N 1
ATOM 605 C CA . ASN A 1 74 ? 19.104 -1.110 32.920 1.00 10.52 83 ASN A CA 1
ATOM 606 C C . ASN A 1 74 ? 18.446 -1.733 31.692 1.00 10.32 83 ASN A C 1
ATOM 607 O O . ASN A 1 74 ? 18.771 -1.381 30.556 1.00 10.83 83 ASN A O 1
ATOM 612 N N . TYR A 1 75 ? 17.512 -2.656 31.926 1.00 10.08 84 TYR A N 1
ATOM 613 C CA . TYR A 1 75 ? 16.879 -3.380 30.826 1.00 9.60 84 TYR A CA 1
ATOM 614 C C . TYR A 1 75 ? 15.387 -3.638 30.914 1.00 9.21 84 TYR A C 1
ATOM 615 O O . TYR A 1 75 ? 14.797 -3.645 31.995 1.00 9.40 84 TYR A O 1
ATOM 624 N N . PRO A 1 76 ? 14.759 -3.882 29.755 1.00 8.24 85 PRO A N 1
ATOM 625 C CA . PRO A 1 76 ? 13.324 -4.165 29.742 1.00 7.02 85 PRO A CA 1
ATOM 626 C C . PRO A 1 76 ? 13.166 -5.591 30.263 1.00 8.92 85 PRO A C 1
ATOM 627 O O . PRO A 1 76 ? 14.086 -6.396 30.139 1.00 7.72 85 PRO A O 1
ATOM 631 N N . VAL A 1 77 ? 12.016 -5.900 30.852 1.00 8.29 86 VAL A N 1
ATOM 632 C CA . VAL A 1 77 ? 11.766 -7.245 31.351 1.00 8.61 86 VAL A CA 1
ATOM 633 C C . VAL A 1 77 ? 10.716 -7.899 30.463 1.00 9.02 86 VAL A C 1
ATOM 634 O O . VAL A 1 77 ? 9.601 -7.390 30.324 1.00 8.89 86 VAL A O 1
ATOM 638 N N . LEU A 1 78 ? 11.090 -9.027 29.866 1.00 8.91 87 LEU A N 1
ATOM 639 C CA . LEU A 1 78 ? 10.210 -9.765 28.954 1.00 11.15 87 LEU A CA 1
ATOM 640 C C . LEU A 1 78 ? 9.523 -10.938 29.657 1.00 11.36 87 LEU A C 1
ATOM 641 O O . LEU A 1 78 ? 10.022 -11.463 30.636 1.00 9.72 87 LEU A O 1
ATOM 646 N N . GLN A 1 79 ? 8.363 -11.330 29.133 1.00 10.25 88 GLN A N 1
ATOM 647 C CA . GLN A 1 79 ? 7.661 -12.493 29.656 1.00 8.29 88 GLN A CA 1
ATOM 648 C C . GLN A 1 79 ? 6.991 -13.217 28.500 1.00 10.17 88 GLN A C 1
ATOM 649 O O . GLN A 1 79 ? 6.285 -12.604 27.694 1.00 9.66 88 GLN A O 1
ATOM 655 N N . GLY A 1 80 ? 7.236 -14.518 28.416 1.00 9.18 89 GLY A N 1
ATOM 656 C CA . GLY A 1 80 ? 6.640 -15.326 27.369 1.00 10.19 89 GLY A CA 1
ATOM 657 C C . GLY A 1 80 ? 5.776 -16.400 27.998 1.00 10.55 89 GLY A C 1
ATOM 658 O O . GLY A 1 80 ? 5.379 -16.274 29.152 1.00 9.74 89 GLY A O 1
ATOM 659 N N . LYS A 1 81 ? 5.495 -17.462 27.247 1.00 10.62 90 LYS A N 1
ATOM 660 C CA . LYS A 1 81 ? 4.666 -18.552 27.747 1.00 12.23 90 LYS A CA 1
ATOM 661 C C . LYS A 1 81 ? 5.473 -19.646 28.444 1.00 10.65 90 LYS A C 1
ATOM 662 O O . LYS A 1 81 ? 4.905 -20.511 29.112 1.00 10.28 90 LYS A O 1
ATOM 668 N N . THR A 1 82 ? 6.793 -19.615 28.274 1.00 9.57 91 THR A N 1
ATOM 669 C CA . THR A 1 82 ? 7.679 -20.581 28.920 1.00 9.49 91 THR A CA 1
ATOM 670 C C . THR A 1 82 ? 8.870 -19.816 29.480 1.00 11.48 91 THR A C 1
ATOM 671 O O . THR A 1 82 ? 8.994 -18.606 29.266 1.00 10.79 91 THR A O 1
ATOM 675 N N . ASN A 1 83 ? 9.738 -20.518 30.201 1.00 10.51 92 ASN A N 1
ATOM 676 C CA . ASN A 1 83 ? 10.923 -19.895 30.766 1.00 10.29 92 ASN A CA 1
ATOM 677 C C . ASN A 1 83 ? 12.130 -19.964 29.840 1.00 11.10 92 ASN A C 1
ATOM 678 O O . ASN A 1 83 ? 13.272 -19.823 30.277 1.00 12.08 92 ASN A O 1
ATOM 683 N N . HIS A 1 84 ? 11.875 -20.197 28.555 1.00 11.02 93 HIS A N 1
ATOM 684 C CA . HIS A 1 84 ? 12.957 -20.201 27.580 1.00 11.51 93 HIS A CA 1
ATOM 685 C C . HIS A 1 84 ? 12.579 -19.398 26.340 1.00 11.48 93 HIS A C 1
ATOM 686 O O . HIS A 1 84 ? 13.386 -19.254 25.426 1.00 10.64 93 HIS A O 1
ATOM 693 N N . ASP A 1 85 ? 11.359 -18.863 26.312 1.00 11.09 94 ASP A N 1
ATOM 694 C CA . ASP A 1 85 ? 10.918 -18.049 25.175 1.00 13.99 94 ASP A CA 1
ATOM 695 C C . ASP A 1 85 ? 11.935 -16.955 24.878 1.00 13.29 94 ASP A C 1
ATOM 696 O O . ASP A 1 85 ? 12.330 -16.758 23.725 1.00 13.97 94 ASP A O 1
ATOM 701 N N . TYR A 1 86 ? 12.346 -16.236 25.920 1.00 11.41 95 TYR A N 1
ATOM 702 C CA . TYR A 1 86 ? 13.315 -15.159 25.769 1.00 10.63 95 TYR A CA 1
ATOM 703 C C . TYR A 1 86 ? 14.694 -15.479 26.333 1.00 10.09 95 TYR A C 1
ATOM 704 O O . TYR A 1 86 ? 15.467 -14.578 26.665 1.00 8.77 95 TYR A O 1
ATOM 713 N N . LEU A 1 87 ? 15.009 -16.763 26.438 1.00 9.80 96 LEU A N 1
ATOM 714 C CA . LEU A 1 87 ? 16.319 -17.155 26.941 1.00 10.71 96 LEU A CA 1
ATOM 715 C C . LEU A 1 87 ? 17.379 -16.696 25.943 1.00 11.48 96 LEU A C 1
ATOM 716 O O . LEU A 1 87 ? 18.425 -16.166 26.326 1.00 11.61 96 LEU A O 1
ATOM 721 N N . ASN A 1 88 ? 17.096 -16.896 24.659 1.00 11.02 97 ASN A N 1
ATOM 722 C CA . ASN A 1 88 ? 18.028 -16.515 23.605 1.00 12.22 97 ASN A CA 1
ATOM 723 C C . ASN A 1 88 ? 17.389 -15.607 22.549 1.00 12.54 97 ASN A C 1
ATOM 724 O O . ASN A 1 88 ? 17.741 -15.672 21.369 1.00 13.17 97 ASN A O 1
ATOM 729 N N . LEU A 1 89 ? 16.448 -14.770 22.983 1.00 10.82 98 LEU A N 1
ATOM 730 C CA . LEU A 1 89 ? 15.769 -13.808 22.108 1.00 11.11 98 LEU A CA 1
ATOM 731 C C . LEU A 1 89 ? 15.762 -12.455 22.810 1.00 9.93 98 LEU A C 1
ATOM 732 O O . LEU A 1 89 ? 15.536 -12.395 24.021 1.00 10.92 98 LEU A O 1
ATOM 737 N N . ASP A 1 90 ? 16.005 -11.370 22.073 1.00 11.25 99 ASP A N 1
ATOM 738 C CA . ASP A 1 90 ? 15.991 -10.058 22.714 1.00 11.63 99 ASP A CA 1
ATOM 739 C C . ASP A 1 90 ? 14.600 -9.433 22.659 1.00 10.82 99 ASP A C 1
ATOM 740 O O . ASP A 1 90 ? 13.641 -10.072 22.215 1.00 9.20 99 ASP A O 1
ATOM 745 N N . PHE A 1 91 ? 14.482 -8.192 23.120 1.00 10.87 100 PHE A N 1
ATOM 746 C CA . PHE A 1 91 ? 13.188 -7.516 23.139 1.00 12.27 100 PHE A CA 1
ATOM 747 C C . PHE A 1 91 ? 12.605 -7.248 21.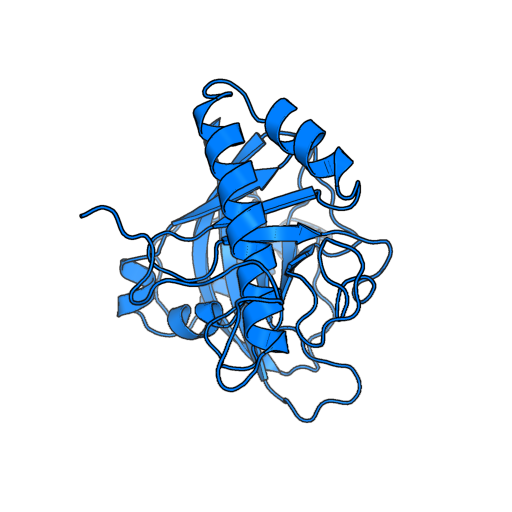756 1.00 13.53 100 PHE A C 1
ATOM 748 O O . PHE A 1 91 ? 11.423 -6.940 21.637 1.00 14.11 100 PHE A O 1
ATOM 756 N N . GLU A 1 92 ? 13.434 -7.372 20.722 1.00 14.77 101 GLU A N 1
ATOM 757 C CA . GLU A 1 92 ? 12.998 -7.166 19.340 1.00 15.75 101 GLU A CA 1
ATOM 758 C C . GLU A 1 92 ? 12.620 -8.516 18.740 1.00 15.39 101 GLU A C 1
ATOM 759 O O . GLU A 1 92 ? 12.261 -8.607 17.568 1.00 15.82 101 GLU A O 1
ATOM 765 N N . ARG A 1 93 ? 12.718 -9.561 19.553 1.00 13.36 102 ARG A N 1
ATOM 766 C CA . ARG A 1 93 ? 12.433 -10.917 19.108 1.00 12.98 102 ARG A CA 1
ATOM 767 C C . ARG A 1 93 ? 13.467 -11.348 18.073 1.00 14.09 102 ARG A C 1
ATOM 768 O O . ARG A 1 93 ? 13.161 -12.054 17.117 1.00 12.86 102 ARG A O 1
ATOM 776 N N . GLU A 1 94 ? 14.697 -10.890 18.272 1.00 12.10 103 GLU A N 1
ATOM 777 C CA . GLU A 1 94 ? 15.809 -11.261 17.406 1.00 15.96 103 GLU A CA 1
ATOM 778 C C . GLU A 1 94 ? 16.667 -12.239 18.199 1.00 14.64 103 GLU A C 1
ATOM 779 O O . GLU A 1 94 ? 16.804 -12.104 19.414 1.00 12.86 103 GLU A O 1
ATOM 785 N N . HIS A 1 95 ? 17.230 -13.231 17.515 1.00 15.37 104 HIS A N 1
ATOM 786 C CA . HIS A 1 95 ? 18.075 -14.221 18.170 1.00 16.89 104 HIS A CA 1
ATOM 787 C C . HIS A 1 95 ? 19.378 -13.609 18.678 1.00 16.98 104 HIS A C 1
ATOM 788 O O . HIS A 1 95 ? 20.133 -12.997 17.921 1.00 18.19 104 HIS A O 1
ATOM 795 N N . ARG A 1 96 ? 19.619 -13.778 19.974 1.00 15.85 105 ARG A N 1
ATOM 796 C CA . ARG A 1 96 ? 20.809 -13.263 20.643 1.00 16.32 105 ARG A CA 1
ATOM 797 C C . ARG A 1 96 ? 21.203 -14.261 21.725 1.00 14.48 105 ARG A C 1
ATOM 798 O O . ARG A 1 96 ? 20.359 -14.700 22.502 1.00 14.10 105 ARG A O 1
ATOM 806 N N . ARG A 1 97 ? 22.483 -14.607 21.786 1.00 15.21 106 ARG A N 1
ATOM 807 C CA . ARG A 1 97 ? 22.950 -15.553 22.790 1.00 15.25 106 ARG A CA 1
ATOM 808 C C . ARG A 1 97 ? 22.546 -15.137 24.205 1.00 14.48 106 ARG A C 1
ATOM 809 O O . ARG A 1 97 ? 22.078 -15.958 24.989 1.00 13.95 106 ARG A O 1
ATOM 817 N N . LYS A 1 98 ? 22.726 -13.860 24.531 1.00 13.23 107 LYS A N 1
ATOM 818 C CA . LYS A 1 98 ? 22.395 -13.378 25.864 1.00 12.29 107 LYS A CA 1
ATOM 819 C C . LYS A 1 98 ? 20.899 -13.192 26.122 1.00 11.93 107 LYS A C 1
ATOM 820 O O . LYS A 1 98 ? 20.482 -13.023 27.264 1.00 12.30 107 LYS A O 1
ATOM 826 N N . GLY A 1 99 ? 20.099 -13.236 25.061 1.00 11.35 108 GLY A N 1
ATOM 827 C CA . GLY A 1 99 ? 18.657 -13.097 25.205 1.00 10.38 108 GLY A CA 1
ATOM 828 C C . GLY A 1 99 ? 18.198 -11.866 25.965 1.00 11.79 108 GLY A C 1
ATOM 829 O O . GLY A 1 99 ? 18.728 -10.775 25.772 1.00 13.75 108 GLY A O 1
ATOM 830 N N . SER A 1 100 ? 17.208 -12.039 26.834 1.00 10.10 109 SER A N 1
ATOM 831 C CA . SER A 1 100 ? 16.671 -10.924 27.603 1.00 9.84 109 SER A CA 1
ATOM 832 C C . SER A 1 100 ? 16.616 -11.238 29.086 1.00 10.25 109 SER A C 1
ATOM 833 O O . SER A 1 100 ? 16.924 -12.352 29.522 1.00 9.82 109 SER A O 1
ATOM 836 N N . ILE A 1 101 ? 16.240 -10.223 29.856 1.00 8.10 110 ILE A N 1
ATOM 837 C CA . ILE A 1 101 ? 16.012 -10.397 31.274 1.00 8.26 110 ILE A CA 1
ATOM 838 C C . ILE A 1 101 ? 14.544 -10.764 31.158 1.00 8.53 110 ILE A C 1
ATOM 839 O O . ILE A 1 101 ? 13.768 -10.036 30.524 1.00 8.30 110 ILE A O 1
ATOM 844 N N . PHE A 1 102 ? 14.151 -11.897 31.720 1.00 7.23 111 PHE A N 1
ATOM 845 C CA . PHE A 1 102 ? 12.759 -12.283 31.590 1.00 8.89 111 PHE A CA 1
ATOM 846 C C . PHE A 1 102 ? 12.123 -12.757 32.869 1.00 8.39 111 PHE A C 1
ATOM 847 O O . PHE A 1 102 ? 12.793 -13.274 33.757 1.00 9.08 111 PHE A O 1
ATOM 855 N N . MET A 1 103 ? 10.812 -12.568 32.952 1.00 8.95 112 MET A N 1
ATOM 856 C CA . MET A 1 103 ? 10.061 -12.976 34.125 1.00 7.86 112 MET A CA 1
ATOM 857 C C . MET A 1 103 ? 9.503 -14.379 33.923 1.00 8.95 112 MET A C 1
ATOM 858 O O . MET A 1 103 ? 9.138 -14.763 32.808 1.00 8.62 112 MET A O 1
ATOM 863 N N . ASP A 1 104 ? 9.454 -15.140 35.010 1.00 7.53 113 ASP A N 1
ATOM 864 C CA . ASP A 1 104 ? 8.928 -16.490 34.979 1.00 7.42 113 ASP A CA 1
ATOM 865 C C . ASP A 1 104 ? 7.523 -16.407 34.368 1.00 7.28 113 ASP A C 1
ATOM 866 O O . ASP A 1 104 ? 6.760 -15.487 34.669 1.00 8.50 113 ASP A O 1
ATOM 871 N N . PHE A 1 105 ? 7.196 -17.356 33.498 1.00 7.04 114 PHE A N 1
ATOM 872 C CA . PHE A 1 105 ? 5.901 -17.375 32.822 1.00 7.70 114 PHE A CA 1
ATOM 873 C C . PHE A 1 105 ? 4.703 -17.485 33.756 1.00 8.45 114 PHE A C 1
ATOM 874 O O . PHE A 1 105 ? 3.596 -17.080 33.402 1.00 9.25 114 PHE A O 1
ATOM 882 N N . ARG A 1 106 ? 4.927 -18.028 34.948 1.00 8.60 115 ARG A N 1
ATOM 883 C CA . ARG A 1 106 ? 3.858 -18.203 35.926 1.00 9.91 115 ARG A CA 1
ATOM 884 C C . ARG A 1 106 ? 3.444 -16.929 36.650 1.00 11.38 115 ARG A C 1
ATOM 885 O O . ARG A 1 106 ? 2.326 -16.840 37.169 1.00 9.76 115 ARG A O 1
ATOM 893 N N . ASN A 1 107 ? 4.338 -15.946 36.693 1.00 11.29 116 ASN A N 1
ATOM 894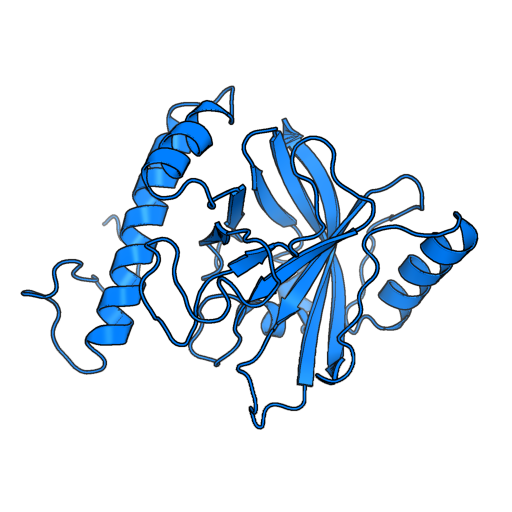 C CA . ASN A 1 107 ? 4.061 -14.715 37.427 1.00 10.89 116 ASN A CA 1
ATOM 895 C C . ASN A 1 107 ? 3.053 -13.729 36.862 1.00 11.83 116 ASN A C 1
ATOM 896 O O . ASN A 1 107 ? 2.904 -13.581 35.652 1.00 9.27 116 ASN A O 1
ATOM 901 N N . GLU A 1 108 ? 2.362 -13.057 37.781 1.00 14.56 117 GLU A N 1
ATOM 902 C CA . GLU A 1 108 ? 1.360 -12.055 37.452 1.00 17.05 117 GLU A CA 1
ATOM 903 C C . GLU A 1 108 ? 1.989 -10.675 37.576 1.00 17.93 117 GLU A C 1
ATOM 904 O O . GLU A 1 108 ? 2.967 -10.492 38.301 1.00 18.79 117 GLU A O 1
ATOM 910 N N . LEU A 1 109 ? 1.409 -9.704 36.881 1.00 18.59 118 LEU A N 1
ATOM 911 C CA . LEU A 1 109 ? 1.927 -8.343 36.877 1.00 20.50 118 LEU A CA 1
ATOM 912 C C . LEU A 1 109 ? 1.076 -7.361 37.680 1.00 19.89 118 LEU A C 1
ATOM 913 O O . LEU A 1 109 ? 1.594 -6.606 38.504 1.00 21.50 118 LEU A O 1
ATOM 918 N N . LYS A 1 110 ? -0.230 -7.377 37.435 1.00 18.24 119 LYS A N 1
ATOM 919 C CA . LYS A 1 110 ? -1.160 -6.477 38.112 1.00 17.89 119 LYS A CA 1
ATOM 920 C C . LYS A 1 110 ? -1.091 -6.669 39.622 1.00 18.48 119 LYS A C 1
ATOM 921 O O . LYS A 1 110 ? -0.835 -5.719 40.361 1.00 21.17 119 LYS A O 1
ATOM 927 N N . ASN A 1 111 ? -1.328 -7.897 40.073 1.00 16.05 120 ASN A N 1
ATOM 928 C CA . ASN A 1 111 ? -1.258 -8.226 41.492 1.00 15.71 120 ASN A CA 1
ATOM 929 C C . ASN A 1 111 ? -0.172 -9.288 41.633 1.00 15.12 120 ASN A C 1
ATOM 930 O O . ASN A 1 111 ? -0.389 -10.459 41.335 1.00 15.84 120 ASN A O 1
ATOM 935 N N . LEU A 1 112 ? 1.006 -8.854 42.072 1.00 16.02 121 LEU A N 1
ATOM 936 C CA . LEU A 1 112 ? 2.164 -9.733 42.218 1.00 15.05 121 LEU A CA 1
ATOM 937 C C . LEU A 1 112 ? 1.952 -10.947 43.110 1.00 15.86 121 LEU A C 1
ATOM 938 O O . LEU A 1 112 ? 1.242 -10.878 44.113 1.00 17.27 121 LEU A O 1
ATOM 943 N N 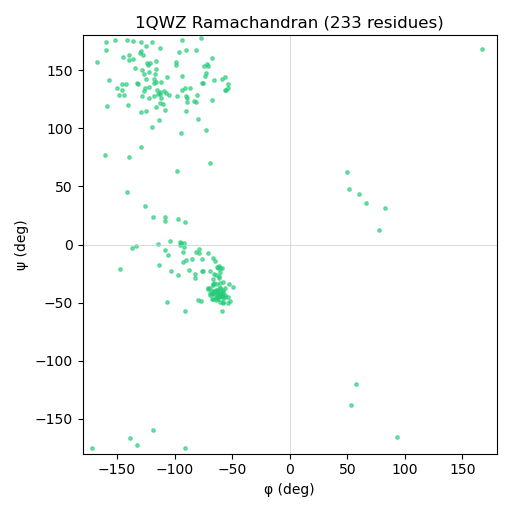. ASN A 1 113 ? 2.577 -12.061 42.731 1.00 15.10 122 ASN A N 1
ATOM 944 C CA . ASN A 1 113 ? 2.502 -13.293 43.508 1.00 14.42 122 ASN A CA 1
ATOM 945 C C . ASN A 1 113 ? 3.443 -13.130 44.697 1.00 13.66 122 ASN A C 1
ATOM 946 O O . ASN A 1 113 ? 4.122 -12.110 44.820 1.00 14.00 122 ASN A O 1
ATOM 951 N N . HIS A 1 114 ? 3.490 -14.130 45.570 1.00 12.13 123 HIS A N 1
ATOM 952 C CA . HIS A 1 114 ? 4.371 -14.052 46.729 1.00 14.31 123 HIS A CA 1
ATOM 953 C C . HIS A 1 114 ? 5.824 -13.880 46.303 1.00 13.27 123 HIS A C 1
ATOM 954 O O . HIS A 1 114 ? 6.555 -13.060 46.863 1.00 13.63 123 HIS A O 1
ATOM 961 N N . ASN A 1 115 ? 6.237 -14.646 45.301 1.00 11.66 124 ASN A N 1
ATOM 962 C CA . ASN A 1 115 ? 7.607 -14.570 44.813 1.00 9.54 124 ASN A CA 1
ATOM 963 C C . ASN A 1 115 ? 7.643 -14.385 43.295 1.00 10.78 124 ASN A C 1
ATOM 964 O O . ASN A 1 115 ? 7.205 -15.253 42.544 1.00 12.21 124 ASN A O 1
ATOM 969 N N . THR A 1 116 ? 8.137 -13.232 42.852 1.00 9.03 125 THR A N 1
ATOM 970 C CA . THR A 1 116 ? 8.235 -12.932 41.424 1.00 9.46 125 THR A CA 1
ATOM 971 C C . THR A 1 116 ? 9.669 -13.240 41.019 1.00 9.00 125 THR A C 1
ATOM 972 O O . THR A 1 116 ? 10.605 -12.755 41.647 1.00 8.13 125 THR A O 1
ATOM 976 N N . ILE A 1 117 ? 9.836 -14.047 39.975 1.00 8.40 126 ILE A N 1
ATOM 977 C CA . ILE A 1 117 ? 11.167 -14.459 39.535 1.00 8.01 126 ILE A CA 1
ATOM 978 C C . ILE A 1 117 ? 11.596 -13.914 38.181 1.00 7.36 126 ILE A C 1
ATOM 979 O O . ILE A 1 117 ? 10.872 -14.039 37.193 1.00 8.56 126 ILE A O 1
ATOM 984 N N . LEU A 1 118 ? 12.787 -13.323 38.142 1.00 8.41 127 LEU A N 1
ATOM 985 C CA . LEU A 1 118 ? 13.353 -12.796 36.900 1.00 8.28 127 LEU A CA 1
ATOM 986 C C . LEU A 1 118 ? 14.635 -13.562 36.643 1.00 7.66 127 LEU A C 1
ATOM 987 O O . LEU A 1 118 ? 15.364 -13.877 37.582 1.00 7.26 127 LEU A O 1
ATOM 992 N N . TYR A 1 119 ? 14.903 -13.851 35.373 1.00 7.57 128 TYR A N 1
ATOM 993 C CA . TYR A 1 119 ? 16.091 -14.591 34.974 1.00 8.16 128 TYR A CA 1
ATOM 994 C C . TYR A 1 119 ? 16.914 -13.788 33.974 1.00 7.89 128 TYR A C 1
ATOM 995 O O . TYR A 1 119 ? 16.384 -12.939 33.257 1.00 11.21 128 TYR A O 1
ATOM 1004 N N . GLY A 1 120 ? 18.213 -14.066 33.919 1.00 7.52 129 GLY A N 1
ATOM 1005 C CA . GLY A 1 120 ? 19.064 -13.358 32.981 1.00 9.13 129 GLY A CA 1
ATOM 1006 C C . GLY A 1 120 ? 20.425 -14.006 32.840 1.00 8.30 129 GLY A C 1
ATOM 1007 O O . GLY A 1 120 ? 20.876 -14.727 33.733 1.00 8.60 129 GLY A O 1
ATOM 1008 N N . HIS A 1 121 ? 21.082 -13.752 31.715 1.00 9.30 130 HIS A N 1
ATOM 1009 C CA . HIS A 1 121 ? 22.396 -14.319 31.463 1.00 9.97 130 HIS A CA 1
ATOM 1010 C C . HIS A 1 121 ? 23.495 -13.691 32.307 1.00 11.31 130 HIS A C 1
ATOM 1011 O O . HIS A 1 121 ? 23.388 -12.546 32.760 1.00 10.80 130 HIS A O 1
ATOM 1018 N N . HIS A 1 122 ? 24.554 -14.468 32.505 1.00 10.87 131 HIS A N 1
ATOM 1019 C CA . HIS A 1 122 ? 25.724 -14.054 33.272 1.00 14.29 131 HIS A CA 1
ATOM 1020 C C . HIS A 1 122 ? 26.939 -14.596 32.511 1.00 13.69 131 HIS A C 1
ATOM 1021 O O . HIS A 1 122 ? 27.538 -15.590 32.915 1.00 15.32 131 HIS A O 1
ATOM 1028 N N . VAL A 1 123 ? 27.288 -13.948 31.402 1.00 14.02 132 VAL A N 1
ATOM 1029 C CA . VAL A 1 123 ? 28.420 -14.393 30.588 1.00 14.29 132 VAL A CA 1
ATOM 1030 C C . VAL A 1 123 ? 29.730 -13.701 30.963 1.00 15.29 132 VAL A C 1
ATOM 1031 O O . VAL A 1 123 ? 30.792 -14.045 30.442 1.00 15.06 132 VAL A O 1
ATOM 1035 N N . GLY A 1 124 ? 29.647 -12.719 31.854 1.00 14.82 133 GLY A N 1
ATOM 1036 C CA . GLY A 1 124 ? 30.842 -12.023 32.302 1.00 17.55 133 GLY A CA 1
ATOM 1037 C C . GLY A 1 124 ? 31.361 -10.897 31.426 1.00 17.36 133 GLY A C 1
ATOM 1038 O O . GLY A 1 124 ? 32.571 -10.659 31.374 1.00 18.39 133 GLY A O 1
ATOM 1039 N N . ASP A 1 125 ? 30.464 -10.205 30.733 1.00 15.08 134 ASP A N 1
ATOM 1040 C CA . ASP A 1 125 ? 30.867 -9.092 29.881 1.00 13.75 134 ASP A CA 1
ATOM 1041 C C . ASP A 1 125 ? 30.192 -7.819 30.389 1.00 12.98 134 ASP A C 1
ATOM 1042 O O . ASP A 1 125 ? 30.001 -6.850 29.656 1.00 14.41 134 ASP A O 1
ATOM 1047 N N . ASN A 1 126 ? 29.834 -7.845 31.668 1.00 13.90 135 ASN A N 1
ATOM 1048 C CA . ASN A 1 126 ? 29.192 -6.718 32.339 1.00 13.65 135 ASN A CA 1
ATOM 1049 C C . ASN A 1 126 ? 27.859 -6.293 31.719 1.00 13.26 135 ASN A C 1
ATOM 1050 O O . ASN A 1 126 ? 27.597 -5.098 31.542 1.00 12.54 135 ASN A O 1
ATOM 1055 N N . THR A 1 127 ? 27.021 -7.268 31.381 1.00 12.41 136 THR A N 1
ATOM 1056 C CA . THR A 1 127 ? 25.709 -6.966 30.817 1.00 11.51 136 THR A CA 1
ATOM 1057 C C . THR A 1 127 ? 24.683 -7.924 31.401 1.00 11.23 136 THR A C 1
ATOM 1058 O O . THR A 1 127 ? 25.039 -8.958 31.974 1.00 10.65 136 THR A O 1
ATOM 1062 N N . MET A 1 128 ? 23.412 -7.561 31.261 1.00 9.86 137 MET A N 1
ATOM 1063 C CA . MET A 1 128 ? 22.305 -8.371 31.754 1.00 10.59 137 MET A CA 1
ATOM 1064 C C . MET A 1 128 ? 22.418 -8.625 33.257 1.00 9.88 137 MET A C 1
ATOM 1065 O O . MET A 1 128 ? 22.428 -7.674 34.031 1.00 10.86 137 MET A O 1
ATOM 1070 N N . PHE A 1 129 ? 22.503 -9.883 33.684 1.00 9.93 138 PHE A N 1
ATOM 1071 C CA . PHE A 1 129 ? 22.608 -10.158 35.123 1.00 8.54 138 PHE A CA 1
ATOM 1072 C C . PHE A 1 129 ? 24.032 -10.376 35.649 1.00 8.76 138 PHE A C 1
ATOM 1073 O O . PHE A 1 129 ? 24.221 -10.988 36.699 1.00 9.37 138 PHE A O 1
ATOM 1081 N N . ASP A 1 130 ? 25.038 -9.878 34.937 1.00 10.09 139 ASP A N 1
ATOM 1082 C CA . ASP A 1 130 ? 26.406 -10.036 35.425 1.00 11.42 139 ASP A CA 1
ATOM 1083 C C . ASP A 1 130 ? 26.528 -9.326 36.765 1.00 11.19 139 ASP A C 1
ATOM 1084 O O . ASP A 1 130 ? 27.314 -9.721 37.630 1.00 12.34 139 ASP A O 1
ATOM 1089 N N . VAL A 1 131 ? 25.722 -8.285 36.935 1.00 11.14 140 VAL A N 1
ATOM 1090 C CA . VAL A 1 131 ? 25.737 -7.494 38.154 1.00 12.72 140 VAL A CA 1
ATOM 1091 C C . VAL A 1 131 ? 25.377 -8.280 39.414 1.00 12.16 140 VAL A C 1
ATOM 1092 O O . VAL A 1 131 ? 25.802 -7.920 40.511 1.00 13.59 140 VAL A O 1
ATOM 1096 N N . LEU A 1 132 ? 24.597 -9.349 39.268 1.00 12.49 141 LEU A N 1
ATOM 1097 C CA . LEU A 1 132 ? 24.218 -10.151 40.428 1.00 11.92 141 LEU A CA 1
ATOM 1098 C C . LEU A 1 132 ? 25.437 -10.687 41.166 1.00 12.68 141 LEU A C 1
ATOM 1099 O O . LEU A 1 132 ? 25.411 -10.847 42.385 1.00 12.26 141 LEU A O 1
ATOM 1104 N N . GLU A 1 133 ? 26.507 -10.962 40.427 1.00 10.88 142 GLU A N 1
ATOM 1105 C CA . GLU A 1 133 ? 27.732 -11.476 41.037 1.00 13.72 142 GLU A CA 1
ATOM 1106 C C . GLU A 1 133 ? 28.332 -10.456 42.007 1.00 12.16 142 GLU A C 1
ATOM 1107 O O . GLU A 1 133 ? 28.910 -10.827 43.032 1.00 12.21 142 GLU A O 1
ATOM 1113 N N . ASP A 1 134 ? 28.189 -9.173 41.683 1.00 10.91 143 ASP A N 1
ATOM 1114 C CA . ASP A 1 134 ? 28.722 -8.104 42.528 1.00 12.49 143 ASP A CA 1
ATOM 1115 C C . ASP A 1 134 ? 28.051 -8.061 43.901 1.00 12.50 143 ASP A C 1
ATOM 1116 O O . ASP A 1 134 ? 28.636 -7.586 44.873 1.00 12.49 143 ASP A O 1
ATOM 1121 N N . TYR A 1 135 ? 26.816 -8.552 43.977 1.00 11.17 144 TYR A N 1
ATOM 1122 C CA . TYR A 1 135 ? 26.078 -8.562 45.233 1.00 10.78 144 TYR A CA 1
ATOM 1123 C C . TYR A 1 135 ? 26.613 -9.567 46.245 1.00 12.88 144 TYR A C 1
ATOM 1124 O O . TYR A 1 135 ? 26.161 -9.600 47.389 1.00 13.87 144 TYR A O 1
ATOM 1133 N N . LEU A 1 136 ? 27.566 -10.396 45.831 1.00 12.66 145 LEU A N 1
ATOM 1134 C CA . LEU A 1 136 ? 28.135 -11.376 46.747 1.00 13.96 145 LEU A CA 1
ATOM 1135 C C . LEU A 1 136 ? 29.151 -10.703 47.678 1.00 14.46 145 LEU A C 1
ATOM 1136 O O . LEU A 1 136 ? 29.646 -11.313 48.629 1.00 14.76 145 LEU A O 1
ATOM 1141 N N . LYS A 1 137 ? 29.438 -9.435 47.403 1.00 15.03 146 LYS A N 1
ATOM 1142 C CA . LYS A 1 137 ? 30.368 -8.652 48.212 1.00 16.02 146 LYS A CA 1
ATOM 1143 C C . LYS A 1 137 ? 29.574 -7.680 49.084 1.00 15.23 146 LYS A C 1
ATOM 1144 O O . LYS A 1 137 ? 28.729 -6.937 48.589 1.00 13.44 146 LYS A O 1
ATOM 1150 N N . GLN A 1 138 ? 29.848 -7.683 50.384 1.00 15.94 147 GLN A N 1
ATOM 1151 C CA . GLN A 1 138 ? 29.139 -6.806 51.315 1.00 15.44 147 GLN A CA 1
ATOM 1152 C C . GLN A 1 138 ? 29.246 -5.328 50.929 1.00 16.41 147 GLN A C 1
ATOM 1153 O O . GLN A 1 138 ? 28.259 -4.589 50.978 1.00 14.00 147 GLN A O 1
ATOM 1159 N N . SER A 1 139 ? 30.445 -4.908 50.539 1.00 16.24 148 SER A N 1
ATOM 1160 C CA . SER A 1 139 ? 30.700 -3.519 50.159 1.00 17.09 148 SER A CA 1
ATOM 1161 C C . SER A 1 139 ? 29.779 -3.041 49.046 1.00 15.81 148 SER A C 1
ATOM 1162 O O . SER A 1 139 ? 29.224 -1.941 49.110 1.00 15.08 148 SER A O 1
ATOM 1165 N N . PHE A 1 140 ? 29.622 -3.872 48.024 1.00 13.87 149 PHE A N 1
ATOM 1166 C CA . PHE A 1 140 ? 28.776 -3.525 46.892 1.00 13.17 149 PHE A CA 1
ATOM 1167 C C . PHE A 1 140 ? 27.317 -3.472 47.323 1.00 12.80 149 PHE A C 1
ATOM 1168 O O . PHE A 1 140 ? 26.597 -2.537 46.983 1.00 12.41 149 PHE A O 1
ATOM 1176 N N . TYR A 1 141 ? 26.885 -4.487 48.064 1.00 12.11 150 TYR A N 1
ATOM 1177 C CA . TYR A 1 141 ? 25.506 -4.540 48.536 1.00 12.72 150 TYR A CA 1
ATOM 1178 C C . TYR A 1 141 ? 25.125 -3.262 49.289 1.00 12.94 150 TYR A C 1
ATOM 1179 O O . TYR A 1 141 ? 24.096 -2.644 49.004 1.00 11.92 150 TYR A O 1
ATOM 1188 N N . GLU A 1 142 ? 25.956 -2.870 50.251 1.00 12.91 151 GLU A N 1
ATOM 1189 C CA . GLU A 1 142 ? 25.696 -1.677 51.048 1.00 15.07 151 GLU A CA 1
ATOM 1190 C C . GLU A 1 142 ? 25.431 -0.442 50.208 1.00 14.23 151 GLU A C 1
ATOM 1191 O O . GLU A 1 142 ? 24.631 0.405 50.589 1.00 13.54 151 GLU A O 1
ATOM 1197 N N . LYS A 1 143 ? 26.099 -0.345 49.064 1.00 14.68 152 LYS A N 1
ATOM 1198 C CA . LYS A 1 143 ? 25.946 0.812 48.192 1.00 16.06 152 LYS A CA 1
ATOM 1199 C C . LYS A 1 143 ? 24.925 0.612 47.073 1.00 14.81 152 LYS A C 1
ATOM 1200 O O . LYS A 1 143 ? 24.724 1.504 46.250 1.00 13.93 152 LYS A O 1
ATOM 1206 N N . HIS A 1 144 ? 24.280 -0.552 47.048 1.00 14.05 153 HIS A N 1
ATOM 1207 C CA . HIS A 1 144 ? 23.285 -0.862 46.018 1.00 13.22 153 HIS A CA 1
ATOM 1208 C C . HIS A 1 144 ? 22.116 -1.640 46.613 1.00 13.59 153 HIS A C 1
ATOM 1209 O O . HIS A 1 144 ? 21.648 -2.619 46.032 1.00 12.98 153 HIS A O 1
ATOM 1216 N N . LYS A 1 145 ? 21.633 -1.193 47.766 1.00 13.69 154 LYS A N 1
ATOM 1217 C CA . LYS A 1 145 ? 20.541 -1.883 48.448 1.00 13.22 154 LYS A CA 1
ATOM 1218 C C . LYS A 1 145 ? 19.184 -1.797 47.760 1.00 12.16 154 LYS A C 1
ATOM 1219 O O . LYS A 1 145 ? 18.319 -2.648 47.979 1.00 10.49 154 LYS A O 1
ATOM 1225 N N . ILE A 1 146 ? 19.003 -0.781 46.920 1.00 10.97 155 ILE A N 1
ATOM 1226 C CA . ILE A 1 146 ? 17.739 -0.573 46.224 1.00 10.86 155 ILE A CA 1
ATOM 1227 C C . ILE A 1 146 ? 17.847 -0.653 44.706 1.00 10.70 155 ILE A C 1
ATOM 1228 O O . ILE A 1 146 ? 18.674 0.023 44.091 1.00 11.01 155 ILE A O 1
ATOM 1233 N N . ILE A 1 147 ? 16.995 -1.484 44.115 1.00 10.03 156 ILE A N 1
ATOM 1234 C CA . ILE A 1 147 ? 16.933 -1.654 42.666 1.00 10.09 156 ILE A CA 1
ATOM 1235 C C . ILE A 1 147 ? 15.554 -1.163 42.234 1.00 9.24 156 ILE A C 1
ATOM 1236 O O . ILE A 1 147 ? 14.564 -1.410 42.920 1.00 11.04 156 ILE A O 1
ATOM 1241 N N . GLU A 1 148 ? 15.491 -0.466 41.106 1.00 11.26 157 GLU A N 1
ATOM 1242 C CA . GLU A 1 148 ? 14.222 0.042 40.596 1.00 9.78 157 GLU A CA 1
ATOM 1243 C C . GLU A 1 148 ? 13.527 -1.012 39.735 1.00 10.16 157 GLU A C 1
ATOM 1244 O O . GLU A 1 148 ? 14.163 -1.658 38.902 1.00 11.09 157 GLU A O 1
ATOM 1250 N N . PHE A 1 149 ? 12.226 -1.194 39.938 1.00 9.53 158 PHE A N 1
ATOM 1251 C CA . PHE A 1 149 ? 11.458 -2.136 39.123 1.00 10.31 158 PHE A CA 1
ATOM 1252 C C . PHE A 1 149 ? 10.105 -1.515 38.823 1.00 11.61 158 PHE A C 1
ATOM 1253 O O . PHE A 1 149 ? 9.342 -1.206 39.737 1.00 10.73 158 PHE A O 1
ATOM 1261 N N . ASP A 1 150 ? 9.808 -1.329 37.541 1.00 12.07 159 ASP A N 1
ATOM 1262 C CA . ASP A 1 150 ? 8.534 -0.746 37.144 1.00 13.75 159 ASP A CA 1
ATOM 1263 C C . ASP A 1 150 ? 7.802 -1.665 36.182 1.00 13.38 159 ASP A C 1
ATOM 1264 O O . ASP A 1 150 ? 8.411 -2.499 35.515 1.00 12.07 159 ASP A O 1
ATOM 1269 N N . ASN A 1 151 ? 6.484 -1.517 36.136 1.00 13.47 160 ASN A N 1
ATOM 1270 C CA . ASN A 1 151 ? 5.648 -2.285 35.226 1.00 13.76 160 ASN A CA 1
ATOM 1271 C C . ASN A 1 151 ? 4.427 -1.412 34.939 1.00 13.18 160 ASN A C 1
ATOM 1272 O O . ASN A 1 151 ? 4.296 -0.330 35.507 1.00 12.44 160 ASN A O 1
ATOM 1277 N N . LYS A 1 152 ? 3.548 -1.871 34.060 1.00 14.44 161 LYS A N 1
ATOM 1278 C CA . LYS A 1 152 ? 2.371 -1.091 33.685 1.00 16.31 161 LYS A CA 1
ATOM 1279 C C . LYS A 1 152 ? 1.422 -0.777 34.839 1.00 16.87 161 LYS A C 1
ATOM 1280 O O . LYS A 1 152 ? 0.632 0.168 34.764 1.00 16.77 161 LYS A O 1
ATOM 1286 N N . TYR A 1 153 ? 1.509 -1.545 35.918 1.00 17.43 162 TYR A N 1
ATOM 1287 C CA . TYR A 1 153 ? 0.607 -1.336 37.041 1.00 17.85 162 TYR A CA 1
ATOM 1288 C C . TYR A 1 153 ? 1.197 -0.638 38.263 1.00 20.19 162 TYR A C 1
ATOM 1289 O O . TYR A 1 153 ? 0.508 -0.462 39.270 1.00 20.36 162 TYR A O 1
ATOM 1298 N N . GLY A 1 154 ? 2.459 -0.228 38.184 1.00 19.54 163 GLY A N 1
ATOM 1299 C CA . GLY A 1 154 ? 3.061 0.450 39.318 1.00 20.24 163 GLY A CA 1
ATOM 1300 C C . GLY A 1 154 ? 4.568 0.605 39.280 1.00 19.66 163 GLY A C 1
ATOM 1301 O O . GLY A 1 154 ? 5.247 0.001 38.446 1.00 18.22 163 GLY A O 1
ATOM 1302 N N . LYS A 1 155 ? 5.080 1.433 40.188 1.00 18.99 164 LYS A N 1
ATOM 1303 C CA . LYS A 1 155 ? 6.511 1.696 40.324 1.00 18.77 164 LYS A CA 1
ATOM 1304 C C . LYS A 1 155 ? 6.968 1.104 41.651 1.00 19.15 164 LYS A C 1
ATOM 1305 O O . LYS A 1 155 ? 6.406 1.418 42.704 1.00 18.96 164 LYS A O 1
ATOM 1311 N N . TYR A 1 156 ? 7.999 0.266 41.609 1.00 14.54 165 TYR A N 1
ATOM 1312 C CA . TYR A 1 156 ? 8.477 -0.386 42.819 1.00 13.54 165 TYR A CA 1
ATOM 1313 C C . TYR A 1 156 ? 9.972 -0.266 43.060 1.00 12.20 165 TYR A C 1
ATOM 1314 O O . TYR A 1 156 ? 10.737 0.132 42.181 1.00 9.91 165 TYR A O 1
ATOM 1323 N N . GLN A 1 157 ? 10.369 -0.610 44.280 1.00 11.34 166 GLN A N 1
ATOM 1324 C CA . GLN A 1 157 ? 11.775 -0.634 44.653 1.00 11.34 166 GLN A CA 1
ATOM 1325 C C . GLN A 1 157 ? 12.001 -2.042 45.182 1.00 10.63 166 GLN A C 1
ATOM 1326 O O . GLN A 1 157 ? 11.121 -2.615 45.824 1.00 10.47 166 GLN A O 1
ATOM 1332 N N . LEU A 1 158 ? 13.164 -2.605 44.890 1.00 9.35 167 LEU A N 1
ATOM 1333 C CA . LEU A 1 158 ? 13.486 -3.943 45.360 1.00 10.41 167 LEU A CA 1
ATOM 1334 C C . LEU A 1 158 ? 14.543 -3.748 46.438 1.00 10.69 167 LEU A C 1
ATOM 1335 O O . LEU A 1 158 ? 15.635 -3.248 46.171 1.00 9.38 167 LEU A O 1
ATOM 1340 N N . GLN A 1 159 ? 14.196 -4.119 47.662 1.00 10.83 168 GLN A N 1
ATOM 1341 C CA . GLN A 1 159 ? 15.099 -3.988 48.797 1.00 11.93 168 GLN A CA 1
ATOM 1342 C C . GLN A 1 159 ? 15.831 -5.313 48.982 1.00 10.97 168 GLN A C 1
ATOM 1343 O O . GLN A 1 159 ? 15.316 -6.239 49.605 1.00 11.99 168 GLN A O 1
ATOM 1349 N N . VAL A 1 160 ? 17.033 -5.391 48.415 1.00 10.21 169 VAL A N 1
ATOM 1350 C CA . VAL A 1 160 ? 17.866 -6.590 48.477 1.00 10.21 169 VAL A CA 1
ATOM 1351 C C . VAL A 1 160 ? 18.137 -7.023 49.915 1.00 11.03 169 VAL A C 1
ATOM 1352 O O . VAL A 1 160 ? 18.497 -6.196 50.755 1.00 10.47 169 VAL A O 1
ATOM 1356 N N . PHE A 1 161 ? 17.962 -8.314 50.197 1.00 11.05 170 PHE A N 1
ATOM 1357 C CA . PHE A 1 161 ? 18.215 -8.830 51.538 1.00 9.97 170 PHE A CA 1
ATOM 1358 C C . PHE A 1 161 ? 18.974 -10.160 51.546 1.00 10.98 170 PHE A C 1
ATOM 1359 O O . PHE A 1 161 ? 19.327 -10.672 52.609 1.00 9.88 170 PHE A O 1
ATOM 1367 N N . SER A 1 162 ? 19.250 -10.703 50.362 1.00 9.11 171 SER A N 1
ATOM 1368 C CA . SER A 1 162 ? 19.986 -11.961 50.250 1.00 9.10 171 SER A CA 1
ATOM 1369 C C . SER A 1 162 ? 20.673 -12.145 48.889 1.00 9.96 171 SER A C 1
ATOM 1370 O O . SER A 1 162 ? 20.128 -11.787 47.845 1.00 8.90 171 SER A O 1
ATOM 1373 N N . ALA A 1 163 ? 21.878 -12.702 48.917 1.00 10.30 172 ALA A N 1
ATOM 1374 C CA . ALA A 1 163 ? 22.639 -12.977 47.702 1.00 11.92 172 ALA A CA 1
ATOM 1375 C C . ALA A 1 163 ? 23.467 -14.224 47.981 1.00 13.06 172 ALA A C 1
ATOM 1376 O O . ALA A 1 163 ? 24.155 -14.303 48.995 1.00 12.18 172 ALA A O 1
ATOM 1378 N N . TYR A 1 164 ? 23.388 -15.207 47.094 1.00 11.28 173 TYR A N 1
ATOM 1379 C CA . TYR A 1 164 ? 24.143 -16.437 47.282 1.00 14.07 173 TYR A CA 1
ATOM 1380 C C . TYR A 1 164 ? 24.319 -17.188 45.972 1.00 15.69 173 TYR A C 1
ATOM 1381 O O . TYR A 1 164 ? 23.682 -16.863 44.972 1.00 14.43 173 TYR A O 1
ATOM 1390 N N . LYS A 1 165 ? 25.200 -18.184 45.985 1.00 17.24 174 LYS A N 1
ATOM 1391 C CA . LYS A 1 165 ? 25.454 -18.996 44.799 1.00 19.47 174 LYS A CA 1
ATOM 1392 C C . LYS A 1 165 ? 24.942 -20.407 45.055 1.00 20.24 174 LYS A C 1
ATOM 1393 O O . LYS A 1 165 ? 25.087 -20.939 46.159 1.00 22.22 174 LYS A O 1
ATOM 1399 N N . THR A 1 166 ? 24.334 -21.006 44.037 1.00 18.44 175 THR A N 1
ATOM 1400 C CA . THR A 1 166 ? 23.813 -22.363 44.143 1.00 18.55 175 THR A CA 1
ATOM 1401 C C . THR A 1 166 ? 24.143 -23.101 42.845 1.00 17.41 175 THR A C 1
ATOM 1402 O O . THR A 1 166 ? 24.963 -22.631 42.057 1.00 15.56 175 THR A O 1
ATOM 1406 N N . THR A 1 167 ? 23.518 -24.251 42.618 1.00 18.37 176 THR A N 1
ATOM 1407 C CA . THR A 1 167 ? 23.788 -25.017 41.404 1.00 18.74 176 THR A CA 1
ATOM 1408 C C . THR A 1 167 ? 22.796 -24.682 40.299 1.00 18.86 176 THR A C 1
ATOM 1409 O O . THR A 1 167 ? 21.852 -23.926 40.505 1.00 20.71 176 THR A O 1
ATOM 1413 N N . THR A 1 168 ? 23.010 -25.260 39.125 1.00 18.87 177 THR A N 1
ATOM 1414 C CA . THR A 1 168 ? 22.115 -25.025 38.002 1.00 20.19 177 THR A CA 1
ATOM 1415 C C . THR A 1 168 ? 21.036 -26.099 37.994 1.00 22.47 177 THR A C 1
ATOM 1416 O O . THR A 1 168 ? 20.167 -26.116 37.125 1.00 22.47 177 THR A O 1
ATOM 1420 N N . LYS A 1 169 ? 21.103 -26.988 38.981 1.00 24.03 178 LYS A N 1
ATOM 1421 C CA . LYS A 1 169 ? 20.149 -28.081 39.119 1.00 27.48 178 LYS A CA 1
ATOM 1422 C C . LYS A 1 169 ? 18.889 -27.580 39.817 1.00 30.05 178 LYS A C 1
ATOM 1423 O O . LYS A 1 169 ? 17.797 -28.106 39.604 1.00 30.27 178 LYS A O 1
ATOM 1429 N N . ASP A 1 170 ? 19.061 -26.566 40.660 1.00 33.43 179 ASP A N 1
ATOM 1430 C CA . ASP A 1 170 ? 17.963 -25.960 41.414 1.00 38.24 179 ASP A CA 1
ATOM 1431 C C . ASP A 1 170 ? 17.040 -25.209 40.452 1.00 39.21 179 ASP A C 1
ATOM 1432 O O . ASP A 1 170 ? 16.983 -23.979 40.474 1.00 39.86 179 ASP A O 1
ATOM 1437 N N . ASN A 1 171 ? 16.307 -25.945 39.621 1.00 40.52 180 ASN A N 1
ATOM 1438 C CA . ASN A 1 171 ? 15.428 -25.322 38.636 1.00 41.32 180 ASN A CA 1
ATOM 1439 C C . ASN A 1 171 ? 13.957 -25.116 38.975 1.00 39.69 180 ASN A C 1
ATOM 1440 O O . ASN A 1 171 ? 13.210 -24.588 38.152 1.00 40.54 180 ASN A O 1
ATOM 1445 N N . TYR A 1 172 ? 13.523 -25.525 40.161 1.00 36.72 181 TYR A N 1
ATOM 1446 C CA . TYR A 1 172 ? 12.122 -25.320 40.515 1.00 34.20 181 TYR A CA 1
ATOM 1447 C C . TYR A 1 172 ? 11.959 -24.339 41.665 1.00 31.03 181 TYR A C 1
ATOM 1448 O O . TYR A 1 172 ? 12.252 -24.662 42.819 1.00 32.04 181 TYR A O 1
ATOM 1457 N N . ILE A 1 173 ? 11.486 -23.141 41.342 1.00 26.18 182 ILE A N 1
ATOM 1458 C CA . ILE A 1 173 ? 11.275 -22.108 42.345 1.00 21.68 182 ILE A CA 1
ATOM 1459 C C . ILE A 1 173 ? 9.784 -21.840 42.504 1.00 19.21 182 ILE A C 1
ATOM 1460 O O . ILE A 1 173 ? 9.069 -21.651 41.520 1.00 17.30 182 ILE A O 1
ATOM 1465 N N . ARG A 1 174 ? 9.321 -21.825 43.750 1.00 18.46 183 ARG A N 1
ATOM 1466 C CA . ARG A 1 174 ? 7.916 -21.575 44.046 1.00 17.68 183 ARG A CA 1
ATOM 1467 C C . ARG A 1 174 ? 7.559 -20.099 43.900 1.00 16.89 183 ARG A C 1
ATOM 1468 O O . ARG A 1 174 ? 8.334 -19.226 44.296 1.00 15.48 183 ARG A O 1
ATOM 1476 N N . THR A 1 175 ? 6.389 -19.826 43.328 1.00 13.34 184 THR A N 1
ATOM 1477 C CA . THR A 1 175 ? 5.919 -18.454 43.165 1.00 14.35 184 THR A CA 1
ATOM 1478 C C . THR A 1 175 ? 4.972 -18.147 44.320 1.00 14.78 184 THR A C 1
ATOM 1479 O O . THR A 1 175 ? 4.797 -16.994 44.711 1.00 12.83 184 THR A O 1
ATOM 1483 N N . ASP A 1 176 ? 4.362 -19.199 44.857 1.00 16.59 185 ASP A N 1
ATOM 1484 C CA . ASP A 1 176 ? 3.440 -19.074 45.981 1.00 18.92 185 ASP A CA 1
ATOM 1485 C C . ASP A 1 176 ? 3.594 -20.304 46.870 1.00 19.90 185 ASP A C 1
ATOM 1486 O O . ASP A 1 176 ? 4.114 -21.330 46.433 1.00 20.37 185 ASP A O 1
ATOM 1491 N N . PHE A 1 177 ? 3.145 -20.210 48.117 1.00 22.54 186 PHE A N 1
ATOM 1492 C CA . PHE A 1 177 ? 3.297 -21.329 49.036 1.00 24.78 186 PHE A CA 1
ATOM 1493 C C . PHE A 1 177 ? 2.003 -21.882 49.616 1.00 27.04 186 PHE A C 1
ATOM 1494 O O . PHE A 1 177 ? 0.986 -21.192 49.683 1.00 26.08 186 PHE A O 1
ATOM 1502 N N . GLU A 1 178 ? 2.062 -23.142 50.035 1.00 30.36 187 GLU A N 1
ATOM 1503 C CA . GLU A 1 178 ? 0.915 -23.837 50.605 1.00 33.00 187 GLU A CA 1
ATOM 1504 C C . GLU A 1 178 ? 0.351 -23.129 51.829 1.00 32.21 187 GLU A C 1
ATOM 1505 O O . GLU A 1 178 ? -0.863 -23.071 52.020 1.00 32.38 187 GLU A O 1
ATOM 1511 N N . ASN A 1 179 ? 1.237 -22.591 52.658 1.00 30.94 188 ASN A N 1
ATOM 1512 C CA . ASN A 1 179 ? 0.817 -21.896 53.865 1.00 30.66 188 ASN A CA 1
ATOM 1513 C C . ASN A 1 179 ? 1.916 -20.965 54.359 1.00 29.07 188 ASN A C 1
ATOM 1514 O O . ASN A 1 179 ? 3.021 -20.950 53.816 1.00 28.42 188 ASN A O 1
ATOM 1519 N N . ASP A 1 180 ? 1.602 -20.193 55.394 1.00 26.90 189 ASP A N 1
ATOM 1520 C CA . ASP A 1 180 ? 2.557 -19.255 55.969 1.00 26.58 189 ASP A CA 1
ATOM 1521 C C . ASP A 1 180 ? 3.805 -19.947 56.506 1.00 24.69 189 ASP A C 1
ATOM 1522 O O . ASP A 1 180 ? 4.897 -19.384 56.454 1.00 22.84 189 ASP A O 1
ATOM 1527 N N . GLN A 1 181 ? 3.645 -21.161 57.024 1.00 22.76 190 GLN A N 1
ATOM 1528 C CA . GLN A 1 181 ? 4.786 -21.895 57.563 1.00 22.55 190 GLN A CA 1
ATOM 1529 C C . GLN A 1 181 ? 5.839 -22.149 56.488 1.00 19.69 190 GLN A C 1
ATOM 1530 O O . GLN A 1 181 ? 7.030 -21.975 56.729 1.00 17.18 190 GLN A O 1
ATOM 1536 N N . ASP A 1 182 ? 5.399 -22.569 55.304 1.00 17.50 191 ASP A N 1
ATOM 1537 C CA . ASP A 1 182 ? 6.327 -22.839 54.208 1.00 17.61 191 ASP A CA 1
ATOM 1538 C C . ASP A 1 182 ? 6.945 -21.549 53.682 1.00 16.20 191 ASP A C 1
ATOM 1539 O O . ASP A 1 182 ? 8.124 -21.517 53.328 1.00 16.87 191 ASP A O 1
ATOM 1544 N N . TYR A 1 183 ? 6.154 -20.483 53.627 1.00 15.36 192 TYR A N 1
ATOM 1545 C CA . TYR A 1 183 ? 6.683 -19.212 53.151 1.00 13.71 192 TYR A CA 1
ATOM 1546 C C . TYR A 1 183 ? 7.695 -18.712 54.178 1.00 14.01 192 TYR A C 1
ATOM 1547 O O . TYR A 1 183 ? 8.772 -18.244 53.815 1.00 12.55 192 TYR A O 1
ATOM 1556 N N . GLN A 1 184 ? 7.359 -18.834 55.461 1.00 12.53 193 GLN A N 1
ATOM 1557 C CA . GLN A 1 184 ? 8.271 -18.398 56.516 1.00 13.52 193 GLN A CA 1
ATOM 1558 C C . GLN A 1 184 ? 9.581 -19.187 56.427 1.00 14.34 193 GLN A C 1
ATOM 1559 O O . GLN A 1 184 ? 10.663 -18.630 56.613 1.00 15.01 193 GLN A O 1
ATOM 1565 N N . GLN A 1 185 ? 9.478 -20.485 56.143 1.00 14.47 194 GLN A N 1
ATOM 1566 C CA . GLN A 1 185 ? 10.667 -21.327 56.017 1.00 16.28 194 GLN A CA 1
ATOM 1567 C C . GLN A 1 185 ? 11.527 -20.863 54.847 1.00 15.44 194 GLN A C 1
ATOM 1568 O O . GLN A 1 185 ? 12.755 -20.848 54.937 1.00 15.46 194 GLN A O 1
ATOM 1574 N N . PHE A 1 186 ? 10.874 -20.474 53.755 1.00 14.46 195 PHE A N 1
ATOM 1575 C CA . PHE A 1 186 ? 11.575 -20.005 52.568 1.00 15.02 195 PHE A CA 1
ATOM 1576 C C . PHE A 1 186 ? 12.328 -18.717 52.882 1.00 13.00 195 PHE A C 1
ATOM 1577 O O . PHE A 1 186 ? 13.493 -18.563 52.521 1.00 12.05 195 PHE A O 1
ATOM 1585 N N . LEU A 1 187 ? 11.658 -17.789 53.557 1.00 12.68 196 LEU A N 1
ATOM 1586 C CA . LEU A 1 187 ? 12.287 -16.523 53.915 1.00 12.45 196 LEU A CA 1
ATOM 1587 C C . LEU A 1 187 ? 13.475 -16.777 54.840 1.00 11.85 196 LEU A C 1
ATOM 1588 O O . LEU A 1 187 ? 14.562 -16.232 54.637 1.00 10.76 196 LEU A O 1
ATOM 1593 N N . ASP A 1 188 ? 13.267 -17.614 55.851 1.00 12.14 197 ASP A N 1
ATOM 1594 C CA . ASP A 1 188 ? 14.335 -17.941 56.791 1.00 13.39 197 ASP A CA 1
ATOM 1595 C C . ASP A 1 188 ? 15.514 -18.591 56.076 1.00 14.00 197 ASP A C 1
ATOM 1596 O O . ASP A 1 188 ? 16.675 -18.262 56.337 1.00 14.58 197 ASP A O 1
ATOM 1601 N N . GLU A 1 189 ? 15.206 -19.525 55.183 1.00 14.42 198 GLU A N 1
ATOM 1602 C CA . GLU A 1 189 ? 16.228 -20.246 54.435 1.00 16.55 198 GLU A CA 1
ATOM 1603 C C . GLU A 1 189 ? 16.998 -19.291 53.528 1.00 15.35 198 GLU A C 1
ATOM 1604 O O . GLU A 1 189 ? 18.214 -19.401 53.368 1.00 15.63 198 GLU A O 1
ATOM 1610 N N . THR A 1 190 ? 16.271 -18.349 52.941 1.00 13.89 199 THR A N 1
ATOM 1611 C CA . THR A 1 190 ? 16.861 -17.367 52.045 1.00 13.96 199 THR A CA 1
ATOM 1612 C C . THR A 1 190 ? 17.877 -16.503 52.783 1.00 13.46 199 THR A C 1
ATOM 1613 O O . THR A 1 190 ? 18.961 -16.239 52.273 1.00 10.88 199 THR A O 1
ATOM 1617 N N . LYS A 1 191 ? 17.533 -16.066 53.989 1.00 14.03 200 LYS A N 1
ATOM 1618 C CA . LYS A 1 191 ? 18.458 -15.247 54.762 1.00 14.41 200 LYS A CA 1
ATOM 1619 C C . LYS A 1 191 ? 19.626 -16.109 55.236 1.00 14.96 200 LYS A C 1
ATOM 1620 O O . LYS A 1 191 ? 20.776 -15.666 55.260 1.00 12.5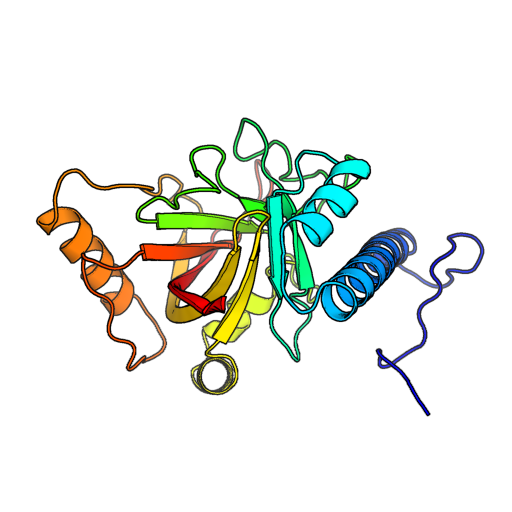1 200 LYS A O 1
ATOM 1626 N N . ARG A 1 192 ? 19.326 -17.352 55.596 1.00 16.27 201 ARG A N 1
ATOM 1627 C CA . ARG A 1 192 ? 20.344 -18.280 56.069 1.00 17.87 201 ARG A CA 1
ATOM 1628 C C . ARG A 1 192 ? 21.435 -18.505 55.020 1.00 15.81 201 ARG A C 1
ATOM 1629 O O . ARG A 1 192 ? 22.619 -18.547 55.348 1.00 15.32 201 ARG A O 1
ATOM 1637 N N . LYS A 1 193 ? 21.031 -18.636 53.761 1.00 14.60 202 LYS A N 1
ATOM 1638 C CA . LYS A 1 193 ? 21.972 -18.877 52.665 1.00 15.80 202 LYS A CA 1
ATOM 1639 C C . LYS A 1 193 ? 22.778 -17.656 52.224 1.00 14.08 202 LYS A C 1
ATOM 1640 O O . LYS A 1 193 ? 23.851 -17.785 51.623 1.00 13.54 202 LYS A O 1
ATOM 1646 N N . SER A 1 194 ? 22.259 -16.469 52.513 1.00 13.52 203 SER A N 1
ATOM 1647 C CA . SER A 1 194 ? 22.923 -15.235 52.114 1.00 14.29 203 SER A CA 1
ATOM 1648 C C . SER A 1 194 ? 24.365 -15.092 52.580 1.00 14.79 203 SER A C 1
ATOM 1649 O O . SER A 1 194 ? 24.678 -15.324 53.750 1.00 14.64 203 SER A O 1
ATOM 1652 N N . VAL A 1 195 ? 25.231 -14.692 51.655 1.00 15.00 204 VAL A N 1
ATOM 1653 C CA . VAL A 1 195 ? 26.643 -14.484 51.966 1.00 15.23 204 VAL A CA 1
ATOM 1654 C C . VAL A 1 195 ? 26.882 -13.033 52.377 1.00 16.24 204 VAL A C 1
ATOM 1655 O O . VAL A 1 195 ? 28.002 -12.642 52.708 1.00 15.64 204 VAL A O 1
ATOM 1659 N N . ILE A 1 196 ? 25.822 -12.231 52.341 1.00 15.25 205 ILE A N 1
ATOM 1660 C CA . ILE A 1 196 ? 25.916 -10.839 52.758 1.00 15.86 205 ILE A CA 1
ATOM 1661 C C . ILE A 1 196 ? 24.908 -10.644 53.878 1.00 15.51 205 ILE A C 1
ATOM 1662 O O . ILE A 1 196 ? 23.870 -11.309 53.907 1.00 15.45 205 ILE A O 1
ATOM 1667 N N . ASN A 1 197 ? 25.217 -9.747 54.808 1.00 16.00 206 ASN A N 1
ATOM 1668 C CA . ASN A 1 197 ? 24.324 -9.482 55.924 1.00 17.24 206 ASN A CA 1
ATOM 1669 C C . ASN A 1 197 ? 23.411 -8.309 55.605 1.00 16.77 206 ASN A C 1
ATOM 1670 O O . ASN A 1 197 ? 23.866 -7.278 55.121 1.00 16.80 206 ASN A O 1
ATOM 1675 N N . SER A 1 198 ? 22.121 -8.477 55.874 1.00 18.10 207 SER A N 1
ATOM 1676 C CA . SER A 1 198 ? 21.143 -7.431 55.604 1.00 19.38 207 SER A CA 1
ATOM 1677 C C . SER A 1 198 ? 20.288 -7.150 56.836 1.00 19.23 207 SER A C 1
ATOM 1678 O O . SER A 1 198 ? 20.050 -8.038 57.650 1.00 21.81 207 SER A O 1
ATOM 1681 N N . ASP A 1 199 ? 19.828 -5.909 56.967 1.00 19.43 208 ASP A N 1
ATOM 1682 C CA . ASP A 1 199 ? 19.000 -5.518 58.105 1.00 19.77 208 ASP A CA 1
ATOM 1683 C C . ASP A 1 199 ? 17.559 -5.289 57.664 1.00 19.85 208 ASP A C 1
ATOM 1684 O O . ASP A 1 199 ? 16.787 -4.620 58.353 1.00 20.71 208 ASP A O 1
ATOM 1689 N N . VAL A 1 200 ? 17.204 -5.862 56.518 1.00 17.01 209 VAL A N 1
ATOM 1690 C CA . VAL A 1 200 ? 15.864 -5.725 55.955 1.00 16.23 209 VAL A CA 1
ATOM 1691 C C . VAL A 1 200 ? 14.870 -6.671 56.610 1.00 17.40 209 VAL A C 1
ATOM 1692 O O . VAL A 1 200 ? 15.112 -7.872 56.706 1.00 18.59 209 VAL A O 1
ATOM 1696 N N . ASN A 1 201 ? 13.747 -6.124 57.061 1.00 17.53 210 ASN A N 1
ATOM 1697 C CA . ASN A 1 201 ? 12.717 -6.933 57.693 1.00 19.77 210 ASN A CA 1
ATOM 1698 C C . ASN A 1 201 ? 11.733 -7.422 56.639 1.00 18.55 210 ASN A C 1
ATOM 1699 O O . ASN A 1 201 ? 11.033 -6.631 56.013 1.00 20.15 210 ASN A O 1
ATOM 1704 N N . VAL A 1 202 ? 11.699 -8.733 56.433 1.00 16.80 211 VAL A N 1
ATOM 1705 C CA . VAL A 1 202 ? 10.797 -9.324 55.457 1.00 16.39 211 VAL A CA 1
ATOM 1706 C C . VAL A 1 202 ? 9.920 -10.318 56.204 1.00 14.03 211 VAL A C 1
ATOM 1707 O O . VAL A 1 202 ? 10.427 -11.198 56.900 1.00 13.84 211 VAL A O 1
ATOM 1711 N N . THR A 1 203 ? 8.606 -10.173 56.069 1.00 14.20 212 THR A N 1
ATOM 1712 C CA . THR A 1 203 ? 7.673 -11.062 56.753 1.00 13.22 212 THR A CA 1
ATOM 1713 C C . THR A 1 203 ? 6.802 -11.813 55.748 1.00 13.88 212 THR A C 1
ATOM 1714 O O . THR A 1 203 ? 6.855 -11.546 54.547 1.00 13.37 212 THR A O 1
ATOM 1718 N N . VAL A 1 204 ? 5.995 -12.748 56.242 1.00 12.80 213 VAL A N 1
ATOM 1719 C CA . VAL A 1 204 ? 5.117 -13.511 55.362 1.00 13.89 213 VAL A CA 1
ATOM 1720 C C . VAL A 1 204 ? 4.030 -12.635 54.741 1.00 13.07 213 VAL A C 1
ATOM 1721 O O . VAL A 1 204 ? 3.347 -13.058 53.813 1.00 11.95 213 VAL A O 1
ATOM 1725 N N . LYS A 1 205 ? 3.876 -11.412 55.245 1.00 11.67 214 LYS A N 1
ATOM 1726 C CA . LYS A 1 205 ? 2.872 -10.504 54.706 1.00 14.45 214 LYS A CA 1
ATOM 1727 C C . LYS A 1 205 ? 3.431 -9.755 53.503 1.00 13.63 214 LYS A C 1
ATOM 1728 O O . LYS A 1 205 ? 2.686 -9.124 52.752 1.00 13.12 214 LYS A O 1
ATOM 1734 N N . ASP A 1 206 ? 4.746 -9.842 53.323 1.00 12.76 215 ASP A N 1
ATOM 1735 C CA . ASP A 1 206 ? 5.435 -9.156 52.231 1.00 12.27 215 ASP A CA 1
ATOM 1736 C C . ASP A 1 206 ? 5.550 -9.981 50.953 1.00 12.25 215 ASP A C 1
ATOM 1737 O O . ASP A 1 206 ? 5.284 -11.186 50.947 1.00 13.05 215 ASP A O 1
ATOM 1742 N N . ARG A 1 207 ? 5.935 -9.313 49.867 1.00 10.11 216 ARG A N 1
ATOM 1743 C CA . ARG A 1 207 ? 6.124 -9.976 48.582 1.00 9.70 216 ARG A CA 1
ATOM 1744 C C . ARG A 1 207 ? 7.599 -9.821 48.238 1.00 9.32 216 ARG A C 1
ATOM 1745 O O . ARG A 1 207 ? 8.219 -8.820 48.592 1.00 11.36 216 ARG A O 1
ATOM 1753 N N . ILE A 1 208 ? 8.166 -10.810 47.560 1.00 8.65 217 ILE A N 1
ATOM 1754 C CA . ILE A 1 208 ? 9.576 -10.745 47.215 1.00 8.22 217 ILE A CA 1
ATOM 1755 C C . ILE A 1 208 ? 9.822 -10.973 45.733 1.00 9.03 217 ILE A C 1
ATOM 1756 O O . ILE A 1 208 ? 8.944 -11.443 45.003 1.00 8.29 217 ILE A O 1
ATOM 1761 N N . MET A 1 209 ? 11.013 -10.591 45.292 1.00 8.19 218 MET A N 1
ATOM 1762 C CA . MET A 1 209 ? 11.415 -10.791 43.915 1.00 8.82 218 MET A CA 1
ATOM 1763 C C . MET A 1 209 ? 12.739 -11.528 43.939 1.00 10.25 218 MET A C 1
ATOM 1764 O O . MET A 1 209 ? 13.653 -11.169 44.683 1.00 8.19 218 MET A O 1
ATOM 1769 N N . THR A 1 210 ? 12.824 -12.582 43.140 1.00 9.46 219 THR A N 1
ATOM 1770 C CA . THR A 1 210 ? 14.042 -13.362 43.047 1.00 8.77 219 THR A CA 1
ATOM 1771 C C . THR A 1 210 ? 14.680 -13.061 41.707 1.00 9.02 219 THR A C 1
ATOM 1772 O O . THR A 1 210 ? 14.005 -13.101 40.682 1.00 8.59 219 THR A O 1
ATOM 1776 N N . LEU A 1 211 ? 15.972 -12.748 41.728 1.00 9.20 220 LEU A N 1
ATOM 1777 C CA . LEU A 1 211 ? 16.730 -12.478 40.512 1.00 8.73 220 LEU A CA 1
ATOM 1778 C C . LEU A 1 211 ? 17.712 -13.638 40.416 1.00 8.79 220 LEU A C 1
ATOM 1779 O O . LEU A 1 211 ? 18.506 -13.865 41.330 1.00 7.79 220 LEU A O 1
ATOM 1784 N N . SER A 1 212 ? 17.658 -14.379 39.315 1.00 8.06 221 SER A N 1
ATOM 1785 C CA . SER A 1 212 ? 18.531 -15.533 39.157 1.00 8.53 221 SER A CA 1
ATOM 1786 C C . SER A 1 212 ? 19.236 -15.572 37.815 1.00 8.98 221 SER A C 1
ATOM 1787 O O . SER A 1 212 ? 18.635 -15.268 36.783 1.00 9.52 221 SER A O 1
ATOM 1790 N N . THR A 1 213 ? 20.517 -15.935 37.827 1.00 8.71 222 THR A N 1
ATOM 1791 C CA . THR A 1 213 ? 21.243 -16.067 36.575 1.00 9.57 222 THR A CA 1
ATOM 1792 C C . THR A 1 213 ? 20.653 -17.318 35.927 1.00 10.92 222 THR A C 1
ATOM 1793 O O . THR A 1 213 ? 20.122 -18.199 36.607 1.00 11.29 222 THR A O 1
ATOM 1797 N N . CYS A 1 214 ? 20.721 -17.375 34.607 1.00 11.58 223 CYS A N 1
ATOM 1798 C CA . CYS A 1 214 ? 20.170 -18.486 33.849 1.00 13.28 223 CYS A CA 1
ATOM 1799 C C . CYS A 1 214 ? 21.112 -18.775 32.691 1.00 14.78 223 CYS A C 1
ATOM 1800 O O . CYS A 1 214 ? 21.616 -17.858 32.056 1.00 15.15 223 CYS A O 1
ATOM 1803 N N . GLU A 1 215 ? 21.353 -20.050 32.417 1.00 15.99 224 GLU A N 1
ATOM 1804 C CA . GLU A 1 215 ? 22.274 -20.404 31.353 1.00 16.90 224 GLU A CA 1
ATOM 1805 C C . GLU A 1 215 ? 21.645 -21.071 30.142 1.00 15.94 224 GLU A C 1
ATOM 1806 O O . GLU A 1 215 ? 20.476 -21.463 30.160 1.00 13.28 224 GLU A O 1
ATOM 1812 N N . ASP A 1 216 ? 22.438 -21.185 29.082 1.00 15.21 225 ASP A N 1
ATOM 1813 C CA . ASP A 1 216 ? 21.973 -21.805 27.855 1.00 15.73 225 ASP A CA 1
ATOM 1814 C C . ASP A 1 216 ? 21.721 -23.284 28.056 1.00 15.54 225 ASP A C 1
ATOM 1815 O O . ASP A 1 21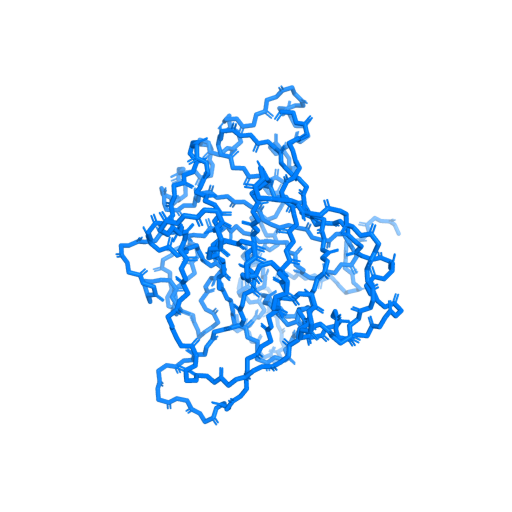6 ? 22.230 -23.900 29.001 1.00 15.24 225 ASP A O 1
ATOM 1820 N N . ALA A 1 217 ? 20.932 -23.852 27.156 1.00 15.54 226 ALA A N 1
ATOM 1821 C CA . ALA A 1 217 ? 20.632 -25.270 27.214 1.00 15.78 226 ALA A CA 1
ATOM 1822 C C . ALA A 1 217 ? 21.933 -26.020 26.958 1.00 17.59 226 ALA A C 1
ATOM 1823 O O . ALA A 1 217 ? 22.752 -25.592 26.141 1.00 18.88 226 ALA A O 1
ATOM 1825 N N . TYR A 1 218 ? 22.127 -27.125 27.673 1.00 18.47 227 TYR A N 1
ATOM 1826 C CA . TYR A 1 218 ? 23.322 -27.952 27.528 1.00 20.14 227 TYR A CA 1
ATOM 1827 C C . TYR A 1 218 ? 24.604 -27.142 27.642 1.00 22.49 227 TYR A C 1
ATOM 1828 O O . TYR A 1 218 ? 25.513 -27.267 26.820 1.00 23.51 227 TYR A O 1
ATOM 1837 N N . SER A 1 219 ? 24.659 -26.308 28.675 1.00 25.12 228 SER A N 1
ATOM 1838 C CA . SER A 1 219 ? 25.812 -25.463 28.950 1.00 26.94 228 SER A CA 1
ATOM 1839 C C . SER A 1 219 ? 26.709 -26.156 29.970 1.00 29.00 228 SER A C 1
ATOM 1840 O O . SER A 1 219 ? 26.292 -27.116 30.618 1.00 28.24 228 SER A O 1
ATOM 1843 N N . GLU A 1 220 ? 27.936 -25.664 30.110 1.00 29.41 229 GLU A N 1
ATOM 1844 C CA . GLU A 1 220 ? 28.891 -26.231 31.055 1.00 32.50 229 GLU A CA 1
ATOM 1845 C C . GLU A 1 220 ? 28.837 -25.527 32.405 1.00 31.69 229 GLU A C 1
ATOM 1846 O O . GLU A 1 220 ? 29.357 -26.035 33.399 1.00 28.84 229 GLU A O 1
ATOM 1852 N N . THR A 1 221 ? 28.210 -24.355 32.438 1.00 31.45 230 THR A N 1
ATOM 1853 C CA . THR A 1 221 ? 28.088 -23.595 33.677 1.00 33.69 230 THR A CA 1
ATOM 1854 C C . THR A 1 221 ? 27.467 -24.485 34.745 1.00 31.62 230 THR A C 1
ATOM 1855 O O . THR A 1 221 ? 26.485 -25.183 34.487 1.00 31.12 230 THR A O 1
ATOM 1859 N N . THR A 1 222 ? 28.038 -24.461 35.944 1.00 30.68 231 THR A N 1
ATOM 1860 C CA . THR A 1 222 ? 27.534 -25.293 37.031 1.00 30.26 231 THR A CA 1
ATOM 1861 C C . THR A 1 222 ? 26.934 -24.486 38.174 1.00 27.66 231 THR A C 1
ATOM 1862 O O . THR A 1 222 ? 26.198 -25.024 39.000 1.00 27.61 231 THR A O 1
ATOM 1866 N N . LYS A 1 223 ? 27.244 -23.198 38.228 1.00 25.92 232 LYS A N 1
ATOM 1867 C CA . LYS A 1 223 ? 26.723 -22.369 39.302 1.00 25.22 232 LYS A CA 1
ATOM 1868 C C . LYS A 1 223 ? 25.798 -21.248 38.867 1.00 22.47 232 LYS A C 1
ATOM 1869 O O . LYS A 1 223 ? 25.894 -20.726 37.754 1.00 21.13 232 LYS A O 1
ATOM 1875 N N . ARG A 1 224 ? 24.886 -20.902 39.766 1.00 20.63 233 ARG A N 1
ATOM 1876 C CA . ARG A 1 224 ? 23.934 -19.828 39.541 1.00 17.83 233 ARG A CA 1
ATOM 1877 C C . ARG A 1 224 ? 24.039 -18.866 40.709 1.00 16.95 233 ARG A C 1
ATOM 1878 O O . ARG A 1 224 ? 24.317 -19.271 41.840 1.00 15.03 233 ARG A O 1
ATOM 1886 N N . ILE A 1 225 ? 23.829 -17.589 40.427 1.00 13.24 234 ILE A N 1
ATOM 1887 C CA . ILE A 1 225 ? 23.869 -16.578 41.468 1.00 12.92 234 ILE A CA 1
ATOM 1888 C C . ILE A 1 225 ? 22.433 -16.114 41.670 1.00 11.49 234 ILE A C 1
ATOM 1889 O O . ILE A 1 225 ? 21.722 -15.837 40.704 1.00 10.35 234 ILE A O 1
ATOM 1894 N N . VAL A 1 226 ? 22.013 -16.050 42.928 1.00 9.80 235 VAL A N 1
ATOM 1895 C CA . VAL A 1 226 ? 20.657 -15.648 43.260 1.00 10.43 235 VAL A CA 1
ATOM 1896 C C . VAL A 1 226 ? 20.664 -14.439 44.188 1.00 9.74 235 VAL A C 1
ATOM 1897 O O . VAL A 1 226 ? 21.442 -14.373 45.139 1.00 10.69 235 VAL A O 1
ATOM 1901 N N . VAL A 1 227 ? 19.810 -13.471 43.886 1.00 8.19 236 VAL A N 1
ATOM 1902 C CA . VAL A 1 227 ? 19.675 -12.277 44.703 1.00 8.41 236 VAL A CA 1
ATOM 1903 C C . VAL A 1 227 ? 18.183 -12.163 44.984 1.00 8.60 236 VAL A C 1
ATOM 1904 O O . VAL A 1 227 ? 17.371 -12.201 44.064 1.00 8.96 236 VAL A O 1
ATOM 1908 N N . VAL A 1 228 ? 17.817 -12.040 46.253 1.00 7.22 237 VAL A N 1
ATOM 1909 C CA . VAL A 1 228 ? 16.406 -11.944 46.608 1.00 7.68 237 VAL A CA 1
ATOM 1910 C C . VAL A 1 228 ? 16.137 -10.609 47.283 1.00 6.96 237 VAL A C 1
ATOM 1911 O O . VAL A 1 228 ? 16.932 -10.148 48.107 1.00 6.72 237 VAL A O 1
ATOM 1915 N N . ALA A 1 229 ? 15.013 -9.991 46.936 1.00 6.48 238 ALA A N 1
ATOM 1916 C CA . ALA A 1 229 ? 14.661 -8.691 47.494 1.00 7.47 238 ALA A CA 1
ATOM 1917 C C . ALA A 1 229 ? 13.203 -8.574 47.919 1.00 9.51 238 ALA A C 1
ATOM 1918 O O . ALA A 1 229 ? 12.340 -9.331 47.467 1.00 9.17 238 ALA A O 1
ATOM 1920 N N . LYS A 1 230 ? 12.943 -7.609 48.796 1.00 9.25 239 LYS A N 1
ATOM 1921 C CA . LYS A 1 230 ? 11.595 -7.330 49.281 1.00 9.46 239 LYS A CA 1
ATOM 1922 C C . LYS A 1 230 ? 11.022 -6.280 48.335 1.00 11.81 239 LYS A C 1
ATOM 1923 O O . LYS A 1 230 ? 11.706 -5.310 48.004 1.00 10.84 239 LYS A O 1
ATOM 1929 N N . ILE A 1 231 ? 9.778 -6.466 47.900 1.00 11.58 240 ILE A N 1
ATOM 1930 C CA . ILE A 1 231 ? 9.154 -5.513 46.985 1.00 14.42 240 ILE A CA 1
ATOM 1931 C C . ILE A 1 231 ? 8.429 -4.396 47.730 1.00 15.80 240 ILE A C 1
ATOM 1932 O O . ILE A 1 231 ? 7.538 -4.649 48.548 1.00 16.85 240 ILE A O 1
ATOM 1937 N N . ILE A 1 232 ? 8.835 -3.160 47.448 1.00 16.39 241 ILE A N 1
ATOM 1938 C CA . ILE A 1 232 ? 8.256 -1.971 48.074 1.00 20.59 241 ILE A CA 1
ATOM 1939 C C . ILE A 1 232 ? 7.534 -1.143 47.008 1.00 23.01 241 ILE A C 1
ATOM 1940 O O . ILE A 1 232 ? 8.101 -0.844 45.959 1.00 19.69 241 ILE A O 1
ATOM 1945 N N . LYS A 1 233 ? 6.287 -0.773 47.285 1.00 27.46 242 LYS A N 1
ATOM 1946 C CA . LYS A 1 233 ? 5.495 0.030 46.355 1.00 33.91 242 LYS A CA 1
ATOM 1947 C C . LYS A 1 233 ? 5.876 1.503 46.503 1.00 36.95 242 LYS A C 1
ATOM 1948 O O . LYS A 1 233 ? 5.783 2.066 47.593 1.00 36.33 242 LYS A O 1
ATOM 1954 N N . VAL A 1 234 ? 6.300 2.121 45.405 1.00 39.77 243 VAL A N 1
ATOM 1955 C CA . VAL A 1 234 ? 6.697 3.526 45.421 1.00 43.81 243 VAL A CA 1
ATOM 1956 C C . VAL A 1 234 ? 5.521 4.444 45.112 1.00 47.08 243 VAL A C 1
ATOM 1957 O O . VAL A 1 234 ? 5.188 5.330 45.899 1.00 47.30 243 VAL A O 1
ATOM 1961 N N . SER A 1 235 ? 4.901 4.233 43.956 1.00 50.19 244 SER A N 1
ATOM 1962 C CA . SER A 1 235 ? 3.763 5.043 43.544 1.00 53.77 244 SER A CA 1
ATOM 1963 C C . SER A 1 235 ? 2.821 4.225 42.669 1.00 56.09 244 SER A C 1
ATOM 1964 O O . SER A 1 235 ? 3.120 3.033 42.441 1.00 58.23 244 SER A O 1
#

Radius of gyration: 17.62 Å; Cα contacts (8 Å, |Δi|>4): 452; chains: 1; bounding box: 38×46×49 Å

CATH classification: 2.40.260.10

Solvent-accessible surface area: 12806 Å² total; per-residue (Å²): 120,156,154,130,78,173,123,152,45,90,70,62,81,66,125,12,84,49,127,58,100,133,78,61,38,12,96,1,15,13,19,108,6,34,76,73,6,111,111,23,46,74,149,44,147,88,117,15,103,40,0,0,82,19,0,51,180,70,4,152,33,1,16,0,2,0,64,7,66,84,39,32,0,30,10,2,0,0,29,15,181,48,49,121,47,8,18,53,41,3,8,76,110,94,156,40,160,19,0,2,0,3,0,0,96,80,8,96,34,136,100,14,16,74,0,0,0,0,22,0,6,60,49,60,64,95,31,2,0,12,3,0,67,56,0,28,99,65,82,39,2,87,167,33,83,69,0,63,0,9,0,41,68,2,36,6,66,0,51,0,3,0,0,29,112,29,52,17,167,77,100,168,31,93,16,66,29,158,66,86,122,27,3,74,116,37,2,81,69,4,80,158,81,22,88,4,125,33,132,12,119,19,62,33,184,31,77,0,0,4,0,3,4,20,34,44,79,230,45,163,72,85,109,22,3,10,0,1,0,38,13,57,113,83,88

Organism: Staphylococcus aureus (strain NCTC 8325 / PS 47) (NCBI:txid93061)

Foldseek 3Di:
DDDPDPDDQDADLVPGDDPPSVVSNVVSVF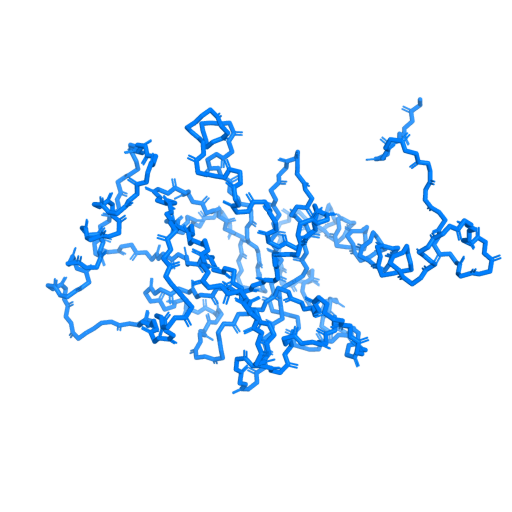VVVLVLLVVLCVVCVPAAQVSVVVLCVQPVQQFKWKFFPPAQRTFTEGEDQAPCQQCQADSNRHGHQFGGFYWGNPFDRQDTFQETETETAQPPPRHTCVCLVVCLDQVSCVVGQWMWMGGNNATKIWGWAAKAKDWLVPPDDDRYDPDQVVVQVVVVVRNVRGSYHDPDDDGSVWGKYKYKYHHDPPDPGTMMMIIMTTIGTDD

InterPro domains:
  IPR005754 Sortase family [PF04203] (77-239)
  IPR009835 Sortase B family [TIGR03064] (4-236)
  IPR009835 Sortase B family [cd05826] (69-240)
  IPR015986 Sortase B, Firmicutes [PIRSF030150] (1-242)
  IPR023365 Sortase domain superfamily [G3DSA:2.40.260.10] (30-244)
  IPR023365 Sortase domain superfamily [SSF63817] (12-243)

Secondary structure (DSSP, 8-state):
---SSSS----SGGG--SS-HHHHHHHHHHHHHHHHHHHHHHH-TT-SHHHHHHHHTT-TTEEEEEE-TTSS-EEEEE--SSSSTTTSB-TTS-B-TT--EEE-TT--SSS--SEEEEEE---SSS-GGGGGGGGGSHHHHHH--EEEEEETTEEEEEEEEEEEEEESS-----SS-SSHHHHHHHHHHHHHH-SS-------TTS-EEEEEE---TT----EEEEEEEEEEE--

Nearest PDB structures (foldseek):
  1qwz-assembly1_A  TM=1.004E+00  e=8.922E-54  Staphylococcus aureus
  4lfd-assembly4_D  TM=9.883E-01  e=5.722E-45  Staphylococcus aureus subsp. aureus USA300
  1ng5-assembly1_A  TM=9.879E-01  e=5.925E-44  Staphylococcus aureus subsp. aureus N315
  1qxa-assembly1_A  TM=9.794E-01  e=3.832E-42  Staphylococcus aureus
  1rz2-assembly1_A  TM=8.903E-01  e=1.777E-26  Bacillus anthracis str. Ames

Sequence (235 aa):
GHHHHHHHHHHSSGHISGDAMEDKQERANYEKLQQKFQMLMSKHQAHVRPQFESLEKINKDIVGWIKLSGTSLNYPVLQGKTNHDYLNLDFEREHRRKGSIFMDFRNELKNLNHNTILYGHHVGDNTMFDVLEDYLKQSFYEKHKIIEFDNKYGKYQLQVFSAYKTTTKDNYIRTDFENDQDYQQFLDETKRKSVINSDVNVTVKDRIMTLSTCEDAYSETTKRIVVVAKIIKVS